Protein AF-0000000070555224 (afdb_homodimer)

Solvent-accessible surface area (backbone atoms only — not comparable to full-atom values): 18649 Å² total; per-residue (Å²): 136,84,77,75,75,76,74,76,74,75,75,76,73,74,76,73,74,67,68,45,38,51,85,59,91,63,48,54,80,54,78,46,32,34,50,56,41,48,84,52,26,20,46,31,40,36,38,44,36,36,52,20,85,79,66,46,68,68,53,77,78,52,64,59,54,49,52,51,49,48,52,48,42,42,75,66,36,28,49,71,44,80,48,63,45,40,35,53,70,55,46,48,50,51,53,49,55,58,23,30,51,87,66,31,65,76,33,47,38,38,38,41,36,41,33,26,36,25,57,87,59,33,36,45,23,21,73,57,40,70,42,40,45,63,78,60,47,50,51,42,54,27,60,85,51,10,54,57,47,55,89,25,50,32,41,32,37,56,30,38,43,59,70,60,78,65,63,64,78,75,103,134,84,78,74,75,75,74,76,72,74,76,76,75,74,76,72,76,66,66,43,42,54,87,60,90,65,48,52,77,55,77,45,32,36,50,56,40,50,86,51,25,19,47,31,40,38,40,43,34,35,52,18,86,80,66,46,66,68,55,77,77,51,66,60,55,48,53,50,48,49,53,48,40,41,74,66,35,29,50,71,44,80,48,63,46,41,36,52,69,57,46,47,49,50,53,49,56,56,24,30,51,88,66,32,65,75,34,46,36,40,39,38,36,43,35,27,38,24,57,88,59,33,36,45,23,22,71,58,41,69,43,42,45,62,79,59,48,52,50,42,55,28,61,85,51,12,55,57,47,55,89,26,51,32,42,34,39,53,29,36,42,59,72,61,78,65,62,66,78,74,102

Radius of gyration: 22.74 Å; Cα contacts (8 Å, |Δi|>4): 689; chains: 2; bounding box: 60×61×70 Å

Nearest PDB structures (foldseek):
  3r5j-assembly1_A  TM=9.497E-01  e=5.211E-12  Homo sapiens
  3r7b-assembly1_A  TM=9.520E-01  e=1.490E-11  Homo sapiens
  3r6g-assembly2_C  TM=9.400E-01  e=1.490E-11  Homo sapiens
  3r6g-assembly3_A  TM=9.505E-01  e=2.296E-11  Homo sapiens
  3r6l-assembly3_A  TM=9.514E-01  e=3.538E-11  Homo sapiens

InterPro domains:
  IPR001309 Peptidase C14, p20 domain [PS50208] (40-165)
  IPR002398 Peptidase C14 family [PTHR47901] (29-164)
  IPR011600 Peptidase C14, caspase domain [PF00656] (41-163)
  IPR015917 Peptidase C14A, caspase catalytic domain [PR00376] (40-53)
  IPR015917 Peptidase C14A, caspase catalytic domain [PR00376] (59-77)
  IPR015917 Peptidase C14A, caspase catalytic domain [PR00376] (77-95)
  IPR015917 Peptidase C14A, caspase catalytic domain [PR00376] (110-118)
  IPR015917 Peptidase C14A, caspase catalytic domain [PR00376] (146-164)
  IPR015917 Peptidase C14A, caspase catalytic domain [SM00115] (33-171)
  IPR029030 Caspase-like domain superfamily [SSF52129] (27-166)
  IPR033139 Peptidase family C14A, cysteine active site [PS01122] (152-163)

pLDDT: mean 80.82, std 25.58, range [21.53, 98.81]

Structure (mmCIF, N/CA/C/O backbone):
data_AF-0000000070555224-model_v1
#
loop_
_entity.id
_entity.type
_entity.pdbx_description
1 polymer 'Caspase family p20 domain-containing protein'
#
loop_
_atom_site.group_PDB
_atom_site.id
_atom_site.type_symbol
_atom_site.label_atom_id
_atom_site.label_alt_id
_atom_site.label_comp_id
_atom_site.label_asym_id
_atom_site.label_entity_id
_atom_site.label_seq_id
_atom_site.pdbx_PDB_ins_code
_atom_site.Cartn_x
_atom_site.Cartn_y
_atom_site.Cartn_z
_atom_site.occupancy
_atom_site.B_iso_or_equiv
_atom_site.auth_seq_id
_atom_site.auth_comp_id
_atom_site.auth_asym_id
_atom_site.auth_atom_id
_atom_site.pdbx_PDB_model_num
ATOM 1 N N . MET A 1 1 ? -35.5 13.016 -46.531 1 24.47 1 MET A N 1
ATOM 2 C CA . MET A 1 1 ? -35.719 12.508 -45.188 1 24.47 1 MET A CA 1
ATOM 3 C C . MET A 1 1 ? -34.594 11.539 -44.781 1 24.47 1 MET A C 1
ATOM 5 O O . MET A 1 1 ? -34.781 10.32 -44.875 1 24.47 1 MET A O 1
ATOM 9 N N . CYS A 1 2 ? -33.312 11.906 -45.031 1 26.58 2 CYS A N 1
ATOM 10 C CA . CYS A 1 2 ? -32.062 11.133 -44.875 1 26.58 2 CYS A CA 1
ATOM 11 C C . CYS A 1 2 ? -31.859 10.75 -43.406 1 26.58 2 CYS A C 1
ATOM 13 O O . CYS A 1 2 ? -31.797 11.617 -42.531 1 26.58 2 CYS A O 1
ATOM 15 N N . SER A 1 3 ? -32.469 9.586 -43 1 23.47 3 SER A N 1
ATOM 16 C CA . SER A 1 3 ? -32.438 9.023 -41.656 1 23.47 3 SER A CA 1
ATOM 17 C C . SER A 1 3 ? -31.016 8.75 -41.188 1 23.47 3 SER A C 1
ATOM 19 O O . SER A 1 3 ? -30.344 7.871 -41.719 1 23.47 3 SER A O 1
ATOM 21 N N . ALA A 1 4 ? -30.234 9.797 -40.875 1 26.42 4 ALA A N 1
ATOM 22 C CA . ALA A 1 4 ? -28.891 9.68 -40.312 1 26.42 4 ALA A CA 1
ATOM 23 C C . ALA A 1 4 ? -28.891 8.797 -39.062 1 26.42 4 ALA A C 1
ATOM 25 O O . ALA A 1 4 ? -29.516 9.141 -38.062 1 26.42 4 ALA A O 1
ATOM 26 N N . SER A 1 5 ? -28.891 7.453 -39.312 1 22.41 5 SER A N 1
ATOM 27 C CA . SER A 1 5 ? -28.844 6.504 -38.188 1 22.41 5 SER A CA 1
ATOM 28 C C . SER A 1 5 ? -27.625 6.742 -37.312 1 22.41 5 SER A C 1
ATOM 30 O O . SER A 1 5 ? -26.484 6.703 -37.781 1 22.41 5 SER A O 1
ATOM 32 N N . ALA A 1 6 ? -27.766 7.703 -36.375 1 26.06 6 ALA A N 1
ATOM 33 C CA . ALA A 1 6 ? -26.781 7.953 -35.312 1 26.06 6 ALA A CA 1
ATOM 34 C C . ALA A 1 6 ? -26.359 6.652 -34.625 1 26.06 6 ALA A C 1
ATOM 36 O O . ALA A 1 6 ? -27.188 5.977 -34.031 1 26.06 6 ALA A O 1
ATOM 37 N N . GLY A 1 7 ? -25.469 5.898 -35.344 1 21.72 7 GLY A N 1
ATOM 38 C CA . GLY A 1 7 ? -24.922 4.691 -34.75 1 21.72 7 GLY A CA 1
ATOM 39 C C . GLY A 1 7 ? -24.375 4.91 -33.344 1 21.72 7 GLY A C 1
ATOM 40 O O . GLY A 1 7 ? -23.484 5.734 -33.156 1 21.72 7 GLY A O 1
ATOM 41 N N . HIS A 1 8 ? -25.266 4.859 -32.312 1 26.06 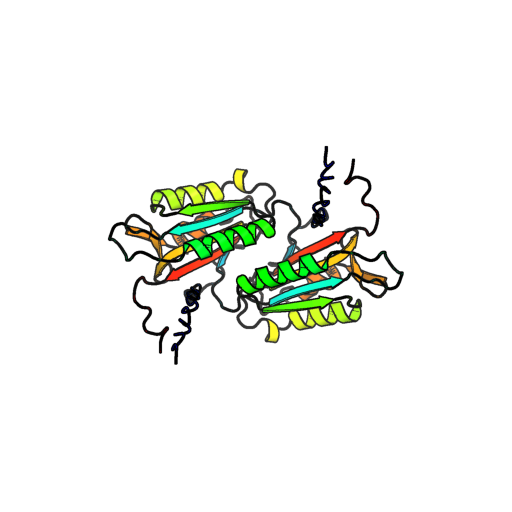8 HIS A N 1
ATOM 42 C CA . HIS A 1 8 ? -24.922 4.844 -30.906 1 26.06 8 HIS A CA 1
ATOM 43 C C . HIS A 1 8 ? -23.797 3.844 -30.625 1 26.06 8 HIS A C 1
ATOM 45 O O . HIS A 1 8 ? -23.984 2.639 -30.797 1 26.06 8 HIS A O 1
ATOM 51 N N . GLY A 1 9 ? -22.594 4.215 -31.031 1 23.06 9 GLY A N 1
ATOM 52 C CA . GLY A 1 9 ? -21.453 3.389 -30.656 1 23.06 9 GLY A CA 1
ATOM 53 C C . GLY A 1 9 ? -21.484 2.961 -29.203 1 23.06 9 GLY A C 1
ATOM 54 O O . GLY A 1 9 ? -21.766 3.768 -28.312 1 23.06 9 GLY A O 1
ATOM 55 N N . THR A 1 10 ? -21.828 1.693 -28.906 1 23.92 10 THR A N 1
ATOM 56 C CA . THR A 1 10 ? -21.844 1.002 -27.625 1 23.92 10 THR A CA 1
ATOM 57 C C . THR A 1 10 ? -20.547 1.24 -26.859 1 23.92 10 THR A C 1
ATOM 59 O O . THR A 1 10 ? -19.453 0.989 -27.391 1 23.92 10 THR A O 1
ATOM 62 N N . VAL A 1 11 ? -20.531 2.291 -26.062 1 26.8 11 VAL A N 1
ATOM 63 C CA . VAL A 1 11 ? -19.469 2.459 -25.078 1 26.8 11 VAL A CA 1
ATOM 64 C C . VAL A 1 11 ? -19.141 1.115 -24.422 1 26.8 11 VAL A C 1
ATOM 66 O O . VAL A 1 11 ? -20.031 0.449 -23.891 1 26.8 11 VAL A O 1
ATOM 69 N N . GLY A 1 12 ? -18.219 0.355 -24.984 1 24.31 12 GLY A N 1
ATOM 70 C CA . GLY A 1 12 ? -17.719 -0.875 -24.391 1 24.31 12 GLY A CA 1
ATOM 71 C C . GLY A 1 12 ? -17.562 -0.798 -22.891 1 24.31 12 GLY A C 1
ATOM 72 O O . GLY A 1 12 ? -16.984 0.163 -22.359 1 24.31 12 GLY A O 1
ATOM 73 N N . GLU A 1 13 ? -18.484 -1.34 -22.125 1 25.39 13 GLU A N 1
ATOM 74 C CA . GLU A 1 13 ? -18.5 -1.585 -20.688 1 25.39 13 GLU A CA 1
ATOM 75 C C . GLU A 1 13 ? -17.141 -2.102 -20.219 1 25.39 13 GLU A C 1
ATOM 77 O O . GLU A 1 13 ? -16.656 -3.119 -20.703 1 25.39 13 GLU A O 1
ATOM 82 N N . ALA A 1 14 ? -16.203 -1.226 -19.828 1 30.25 14 ALA A N 1
ATOM 83 C CA . ALA A 1 14 ? -15.016 -1.621 -19.094 1 30.25 14 ALA A CA 1
ATOM 84 C C . ALA A 1 14 ? -15.352 -2.686 -18.047 1 30.25 14 ALA A C 1
ATOM 86 O O . ALA A 1 14 ? -16.25 -2.488 -17.219 1 30.25 14 ALA A O 1
ATOM 87 N N . SER A 1 15 ? -15.328 -3.924 -18.453 1 29.27 15 SER A N 1
ATOM 88 C CA . SER A 1 15 ? -15.484 -5.004 -17.484 1 29.27 15 SER A CA 1
ATOM 89 C C . SER A 1 15 ? -14.82 -4.656 -16.156 1 29.27 15 SER A C 1
ATOM 91 O O . SER A 1 15 ? -13.633 -4.328 -16.109 1 29.27 15 SER A O 1
ATOM 93 N N . ASP A 1 16 ? -15.562 -4.07 -15.281 1 31.41 16 ASP A N 1
ATOM 94 C CA . ASP A 1 16 ? -15.273 -3.854 -13.867 1 31.41 16 ASP A CA 1
ATOM 95 C C . ASP A 1 16 ? -14.617 -5.082 -13.242 1 31.41 16 ASP A C 1
ATOM 97 O O . ASP A 1 16 ? -15.297 -6.055 -12.906 1 31.41 16 ASP A O 1
ATOM 101 N N . ALA A 1 17 ? -13.688 -5.59 -13.812 1 34.06 17 ALA A N 1
ATOM 102 C CA . ALA A 1 17 ? -13.039 -6.723 -13.156 1 34.06 17 ALA A CA 1
ATOM 103 C C . ALA A 1 17 ? -12.891 -6.473 -11.656 1 34.06 17 ALA A C 1
ATOM 105 O O . ALA A 1 17 ? -12.117 -5.609 -11.234 1 34.06 17 ALA A O 1
ATOM 106 N N . GLU A 1 18 ? -14.047 -6.688 -10.969 1 33.56 18 GLU A N 1
ATOM 107 C CA . GLU A 1 18 ? -14.031 -6.688 -9.508 1 33.56 18 GLU A CA 1
ATOM 108 C C . GLU A 1 18 ? -12.93 -7.598 -8.969 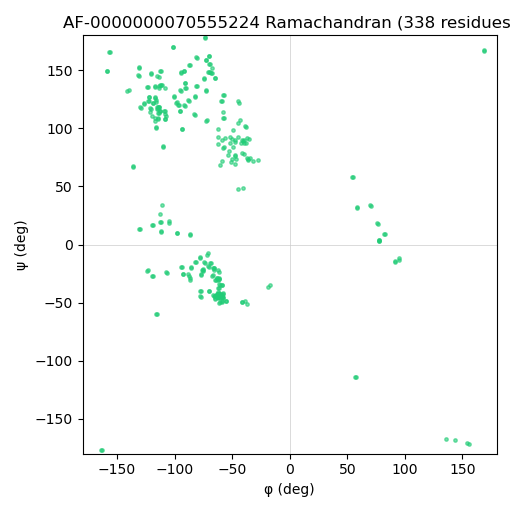1 33.56 18 GLU A C 1
ATOM 110 O O . GLU A 1 18 ? -12.789 -8.742 -9.414 1 33.56 18 GLU A O 1
ATOM 115 N N . LEU A 1 19 ? -11.797 -7.207 -8.719 1 40.34 19 LEU A N 1
ATOM 116 C CA . LEU A 1 19 ? -10.883 -7.973 -7.883 1 40.34 19 LEU A CA 1
ATOM 117 C C . LEU A 1 19 ? -11.641 -8.836 -6.883 1 40.34 19 LEU A C 1
ATOM 119 O O . LEU A 1 19 ? -12.359 -8.312 -6.031 1 40.34 19 LEU A O 1
ATOM 123 N N . ARG A 1 20 ? -12.312 -9.93 -7.281 1 35.62 20 ARG A N 1
ATOM 124 C CA . ARG A 1 20 ? -13 -10.789 -6.324 1 35.62 20 ARG A CA 1
ATOM 125 C C . ARG A 1 20 ? -12.07 -11.195 -5.184 1 35.62 20 ARG A C 1
ATOM 127 O O . ARG A 1 20 ? -11.016 -11.797 -5.418 1 35.62 20 ARG A O 1
ATOM 134 N N . VAL A 1 21 ? -12.078 -10.414 -4.074 1 36.16 21 VAL A N 1
ATOM 135 C CA . VAL A 1 21 ? -11.469 -10.703 -2.783 1 36.16 21 VAL A CA 1
ATOM 136 C C . VAL A 1 21 ? -12 -12.031 -2.246 1 36.16 21 VAL A C 1
ATOM 138 O O . VAL A 1 21 ? -13.211 -12.203 -2.084 1 36.16 21 VAL A O 1
ATOM 141 N N . ILE A 1 22 ? -11.438 -13.164 -2.463 1 36.62 22 ILE A N 1
ATOM 142 C CA . ILE A 1 22 ? -11.773 -14.344 -1.673 1 36.62 22 ILE A CA 1
ATOM 143 C C . ILE A 1 22 ? -11.844 -13.977 -0.194 1 36.62 22 ILE A C 1
ATOM 145 O O . ILE A 1 22 ? -11 -13.227 0.306 1 36.62 22 ILE A O 1
ATOM 149 N N . PRO A 1 23 ? -13 -14.219 0.385 1 33.88 23 PRO A N 1
ATOM 150 C CA . PRO A 1 23 ? -13.039 -13.961 1.827 1 33.88 23 PRO A CA 1
ATOM 151 C C . PRO A 1 23 ? -11.898 -14.633 2.578 1 33.88 23 PRO A C 1
ATOM 153 O O . PRO A 1 23 ? -11.766 -15.859 2.545 1 33.88 23 PRO A O 1
ATOM 156 N N . ALA A 1 24 ? -10.734 -14.148 2.406 1 39.41 24 ALA A N 1
ATOM 157 C CA . ALA A 1 24 ? -9.703 -14.781 3.227 1 39.41 24 ALA A CA 1
ATOM 158 C C . ALA A 1 24 ? -10.039 -14.664 4.711 1 39.41 24 ALA A C 1
ATOM 160 O O . ALA A 1 24 ? -10.281 -13.562 5.215 1 39.41 24 ALA A O 1
ATOM 161 N N . LYS A 1 25 ? -10.414 -15.727 5.371 1 45.72 25 LYS A N 1
ATOM 162 C CA . LYS A 1 25 ? -10.625 -15.773 6.816 1 45.72 25 LYS A CA 1
ATOM 163 C C . LYS A 1 25 ? -9.578 -14.945 7.551 1 45.72 25 LYS A C 1
ATOM 165 O O . LYS A 1 25 ? -9.891 -14.273 8.531 1 45.72 25 LYS A O 1
ATOM 170 N N . ASP A 1 26 ? -8.188 -15.188 7.16 1 58.72 26 ASP A N 1
ATOM 171 C CA . ASP A 1 26 ? -7.156 -14.539 7.965 1 58.72 26 ASP A CA 1
ATOM 172 C C . ASP A 1 26 ? -6.344 -13.555 7.125 1 58.72 26 ASP A C 1
ATOM 174 O O . ASP A 1 26 ? -5.738 -13.938 6.125 1 58.72 26 ASP A O 1
ATOM 178 N N . TRP A 1 27 ? -6.527 -12.203 7.363 1 67.69 27 TRP A N 1
ATOM 179 C CA . TRP A 1 27 ? -5.855 -11.102 6.688 1 67.69 27 TRP A CA 1
ATOM 180 C C . TRP A 1 27 ? -4.375 -11.062 7.047 1 67.69 27 TRP A C 1
ATOM 182 O O . TRP A 1 27 ? -3.562 -10.516 6.297 1 67.69 27 TRP A O 1
ATOM 192 N N . LYS A 1 28 ? -3.992 -11.75 8.094 1 71.62 28 LYS A N 1
ATOM 193 C CA . LYS A 1 28 ? -2.596 -11.789 8.516 1 71.62 28 LYS A CA 1
ATOM 194 C C . LYS A 1 28 ? -2.07 -13.227 8.539 1 71.62 28 LYS A C 1
ATOM 196 O O . LYS A 1 28 ? -2.701 -14.109 9.117 1 71.62 28 LYS A O 1
ATOM 201 N N . HIS A 1 29 ? -1.039 -13.609 7.727 1 76 29 HIS A N 1
ATOM 202 C CA . HIS A 1 29 ? -0.521 -14.969 7.59 1 76 29 HIS A CA 1
ATOM 203 C C . HIS A 1 29 ? 0.895 -15.078 8.148 1 76 29 HIS A C 1
ATOM 205 O O . HIS A 1 29 ? 1.645 -15.977 7.773 1 76 29 HIS A O 1
ATOM 211 N N . GLY A 1 30 ? 1.187 -14.25 9.047 1 74.81 30 GLY A N 1
ATOM 212 C CA . GLY A 1 30 ? 2.514 -14.172 9.641 1 74.81 30 GLY A CA 1
ATOM 213 C C . GLY A 1 30 ? 2.939 -12.758 9.961 1 74.81 30 GLY A C 1
ATOM 214 O O . GLY A 1 30 ? 2.115 -11.836 9.961 1 74.81 30 GLY A O 1
ATOM 215 N N . ASP A 1 31 ? 4.191 -12.719 10.25 1 80 31 ASP A N 1
ATOM 216 C CA . ASP A 1 31 ? 4.664 -11.398 10.656 1 80 31 ASP A CA 1
ATOM 217 C C . ASP A 1 31 ? 4.715 -10.445 9.469 1 80 31 ASP A C 1
ATOM 219 O O . ASP A 1 31 ? 5.547 -10.609 8.57 1 80 31 ASP A O 1
ATOM 223 N N . ASP A 1 32 ? 3.846 -9.555 9.422 1 87.25 32 ASP A N 1
ATOM 224 C CA . ASP A 1 32 ? 3.842 -8.406 8.523 1 87.25 32 ASP A CA 1
ATOM 225 C C . ASP A 1 32 ? 3.432 -8.812 7.109 1 87.25 32 ASP A C 1
ATOM 227 O O . ASP A 1 32 ? 3.885 -8.219 6.129 1 87.25 32 ASP A O 1
ATOM 231 N N . ILE A 1 33 ? 2.766 -10.039 6.965 1 90.75 33 ILE A N 1
ATOM 232 C CA . ILE A 1 33 ? 2.191 -10.469 5.695 1 90.75 33 ILE A CA 1
ATOM 233 C C . ILE A 1 33 ? 0.69 -10.188 5.688 1 90.75 33 ILE A C 1
ATOM 235 O O . ILE A 1 33 ? -0.053 -10.727 6.512 1 90.75 33 ILE A O 1
ATOM 239 N N . TYR A 1 34 ? 0.254 -9.391 4.688 1 91.75 34 TYR A N 1
ATOM 240 C CA . TYR A 1 34 ? -1.122 -8.906 4.676 1 91.75 34 TYR A CA 1
ATOM 241 C C . TYR A 1 34 ? -1.804 -9.234 3.352 1 91.75 34 TYR A C 1
ATOM 243 O O . TYR A 1 34 ? -1.336 -8.812 2.289 1 91.75 34 TYR A O 1
ATOM 251 N N . SER A 1 35 ? -2.873 -9.953 3.5 1 88.44 35 SER A N 1
ATOM 252 C CA . SER A 1 35 ? -3.717 -10.156 2.326 1 88.44 35 SER A CA 1
ATOM 253 C C . SER A 1 35 ? -4.758 -9.047 2.195 1 88.44 35 SER A C 1
ATOM 255 O O . SER A 1 35 ? -5.516 -8.789 3.131 1 88.44 35 SER A O 1
ATOM 257 N N . MET A 1 36 ? -4.82 -8.359 1.103 1 88.94 36 MET A N 1
ATOM 258 C CA . MET A 1 36 ? -5.77 -7.281 0.856 1 88.94 36 MET A CA 1
ATOM 259 C C . MET A 1 36 ? -7.016 -7.805 0.148 1 88.94 36 MET A C 1
ATOM 261 O O . MET A 1 36 ? -7.023 -7.949 -1.076 1 88.94 36 MET A O 1
ATOM 265 N N . VAL A 1 37 ? -8.062 -8.031 0.927 1 80.19 37 VAL A N 1
ATOM 266 C CA . VAL A 1 37 ? -9.156 -8.82 0.36 1 80.19 37 VAL A CA 1
ATOM 267 C C . VAL A 1 37 ? -10.438 -7.988 0.342 1 80.19 37 VAL A C 1
ATOM 269 O O . VAL A 1 37 ? -11.312 -8.203 -0.5 1 80.19 37 VAL A O 1
ATOM 272 N N . HIS A 1 38 ? -10.578 -7.027 1.236 1 83.75 38 HIS A N 1
ATOM 273 C CA . HIS A 1 38 ? -11.852 -6.332 1.388 1 83.75 38 HIS A CA 1
ATOM 274 C C . HIS A 1 38 ? -11.953 -5.148 0.431 1 83.75 38 HIS A C 1
ATOM 276 O O . HIS A 1 38 ? -10.938 -4.688 -0.099 1 83.75 38 HIS A O 1
ATOM 282 N N . SER A 1 39 ? -13.242 -4.777 0.079 1 84.75 39 SER A N 1
ATOM 283 C CA . SER A 1 39 ? -13.57 -3.57 -0.672 1 84.75 39 SER A CA 1
ATOM 284 C C . SER A 1 39 ? -14.664 -2.77 0.02 1 84.75 39 SER A C 1
ATOM 286 O O . SER A 1 39 ? -15.758 -3.285 0.26 1 84.75 39 SER A O 1
ATOM 288 N N . PRO A 1 40 ? -14.367 -1.476 0.46 1 92.19 40 PRO A N 1
ATOM 289 C CA . PRO A 1 40 ? -13.07 -0.814 0.298 1 92.19 40 PRO A CA 1
ATOM 290 C C . PRO A 1 40 ? -11.984 -1.423 1.179 1 92.19 40 PRO A C 1
ATOM 292 O O . PRO A 1 40 ? -12.289 -2.018 2.217 1 92.19 40 PRO A O 1
ATOM 295 N N . ARG A 1 41 ? -10.734 -1.226 0.707 1 94 41 ARG A N 1
ATOM 296 C CA . ARG A 1 41 ? -9.594 -1.769 1.429 1 94 41 ARG A CA 1
ATOM 297 C C . ARG A 1 41 ? -9.289 -0.948 2.68 1 94 41 ARG A C 1
ATOM 299 O O . ARG A 1 41 ? -8.633 -1.429 3.6 1 94 41 ARG A O 1
ATOM 306 N N . GLY A 1 42 ? -9.727 0.248 2.705 1 96.88 42 GLY A N 1
ATOM 307 C CA . GLY A 1 42 ? -9.523 1.171 3.811 1 96.88 42 GLY A CA 1
ATOM 308 C C . GLY A 1 42 ? -9.57 2.627 3.387 1 96.88 42 GLY A C 1
ATOM 309 O O . GLY A 1 42 ? -10.031 2.945 2.289 1 96.88 42 GLY A O 1
ATOM 310 N N . ILE A 1 43 ? -9.195 3.441 4.324 1 98.31 43 ILE A N 1
ATOM 311 C CA . ILE A 1 43 ? -9.156 4.879 4.07 1 98.31 43 ILE A CA 1
ATOM 312 C C . ILE A 1 43 ? -7.777 5.277 3.559 1 98.31 43 ILE A C 1
ATOM 314 O O . ILE A 1 43 ? -6.758 4.793 4.062 1 98.31 43 ILE A O 1
ATOM 318 N N . CYS A 1 44 ? -7.781 6.082 2.537 1 98.31 44 CYS A N 1
ATOM 319 C CA . CYS A 1 44 ? -6.605 6.855 2.158 1 98.31 44 CYS A CA 1
ATOM 320 C C . CYS A 1 44 ? -6.805 8.336 2.477 1 98.31 44 CYS A C 1
ATOM 322 O O . CYS A 1 44 ? -7.57 9.023 1.8 1 98.31 44 CYS A O 1
ATOM 324 N N . LEU A 1 45 ? -6.105 8.828 3.51 1 98.81 45 LEU A N 1
ATOM 325 C CA . LEU A 1 45 ? -6.176 10.227 3.898 1 98.81 45 LEU A CA 1
ATOM 326 C C . LEU A 1 45 ? -5.016 11.016 3.295 1 98.81 45 LEU A C 1
ATOM 328 O O . LEU A 1 45 ? -3.85 10.711 3.547 1 98.81 45 LEU A O 1
ATOM 332 N N . ILE A 1 46 ? -5.363 12.016 2.486 1 98.44 46 ILE A N 1
ATOM 333 C CA . ILE A 1 46 ? -4.371 12.883 1.871 1 98.44 46 ILE A CA 1
ATOM 334 C C . ILE A 1 46 ? -4.508 14.297 2.428 1 98.44 46 ILE A C 1
ATOM 336 O O . ILE A 1 46 ? -5.562 14.93 2.297 1 98.44 46 ILE A O 1
ATOM 340 N N . ILE A 1 47 ? -3.498 14.781 3.053 1 98.44 47 ILE A N 1
ATOM 341 C CA . ILE A 1 47 ? -3.449 16.156 3.529 1 98.44 47 ILE A CA 1
ATOM 342 C C . ILE A 1 47 ? -2.352 16.922 2.789 1 98.44 47 ILE A C 1
ATOM 344 O O . ILE A 1 47 ? -1.176 16.562 2.865 1 98.44 47 ILE A O 1
ATOM 348 N N . ASN A 1 48 ? -2.736 17.938 2.07 1 97.81 48 ASN A N 1
ATOM 349 C CA . ASN A 1 48 ? -1.818 18.766 1.29 1 97.81 48 ASN A CA 1
ATOM 350 C C . ASN A 1 48 ? -1.78 20.203 1.802 1 97.81 48 ASN A C 1
ATOM 352 O O . ASN A 1 48 ? -2.668 21 1.492 1 97.81 48 ASN A O 1
ATOM 356 N N . ASN A 1 49 ? -0.775 20.484 2.553 1 97.31 49 ASN A N 1
ATOM 357 C CA . ASN A 1 49 ? -0.572 21.875 2.951 1 97.31 49 ASN A CA 1
ATOM 358 C C . ASN A 1 49 ? 0.325 22.609 1.966 1 97.31 49 ASN A C 1
ATOM 360 O O . ASN A 1 49 ? 1.501 22.281 1.815 1 97.31 49 ASN A O 1
ATOM 364 N N . CYS A 1 50 ? -0.225 23.641 1.362 1 96.25 50 CYS A N 1
ATOM 365 C CA . CYS A 1 50 ? 0.539 24.375 0.358 1 96.25 50 CYS A CA 1
ATOM 366 C C . CYS A 1 50 ? 0.636 25.844 0.719 1 96.25 50 CYS A C 1
ATOM 368 O O . CYS A 1 50 ? 1.489 26.562 0.193 1 96.25 50 CYS A O 1
ATOM 370 N N . GLU A 1 51 ? -0.268 26.328 1.541 1 96.44 51 GLU A N 1
ATOM 371 C CA . GLU A 1 51 ? -0.267 27.719 2.016 1 96.44 51 GLU A CA 1
ATOM 372 C C . GLU A 1 51 ? 0.039 27.781 3.51 1 96.44 51 GLU A C 1
ATOM 374 O O . GLU A 1 51 ? -0.527 27.031 4.301 1 96.44 51 GLU A O 1
ATOM 379 N N . PHE A 1 52 ? 0.913 28.781 3.896 1 95.81 52 PHE A N 1
ATOM 380 C CA . PHE A 1 52 ? 1.369 28.781 5.281 1 95.81 52 PHE A CA 1
ATOM 381 C C . PHE A 1 52 ? 1.203 30.172 5.895 1 95.81 52 PHE A C 1
ATOM 383 O O . PHE A 1 52 ? 1.792 30.469 6.938 1 95.81 52 PHE A O 1
ATOM 390 N N . GLY A 1 53 ? 0.47 31.047 5.246 1 92.12 53 GLY A N 1
ATOM 391 C CA . GLY A 1 53 ? 0.115 32.344 5.793 1 92.12 53 GLY A CA 1
ATOM 392 C C . GLY A 1 53 ? 1.322 33.188 6.148 1 92.12 53 GLY A C 1
ATOM 393 O O . GLY A 1 53 ? 1.312 33.906 7.152 1 92.12 53 GLY A O 1
ATOM 394 N N . GLY A 1 54 ? 2.418 33.031 5.398 1 92.38 54 GLY A N 1
ATOM 395 C CA . GLY A 1 54 ? 3.615 33.844 5.656 1 92.38 54 GLY A CA 1
ATOM 396 C C . GLY A 1 54 ? 4.609 33.125 6.555 1 92.38 54 GLY A C 1
ATOM 397 O O . GLY A 1 54 ? 5.746 33.562 6.711 1 92.38 54 GLY A O 1
ATOM 398 N N . PHE A 1 55 ? 4.23 32.062 7.191 1 93.31 55 PHE A N 1
ATOM 399 C CA . PHE A 1 55 ? 5.098 31.312 8.102 1 93.31 55 PHE A CA 1
ATOM 400 C C . PHE A 1 55 ? 6.109 30.484 7.32 1 93.31 55 PHE A C 1
ATOM 402 O O . PHE A 1 55 ? 7.141 30.078 7.859 1 93.31 55 PHE A O 1
ATOM 409 N N . ALA A 1 56 ? 5.836 30.188 6.109 1 91.5 56 ALA A N 1
ATOM 410 C CA . ALA A 1 56 ? 6.711 29.469 5.18 1 91.5 56 ALA A CA 1
ATOM 411 C C . ALA A 1 56 ? 6.332 29.781 3.732 1 91.5 56 ALA A C 1
ATOM 413 O O . ALA A 1 56 ? 5.27 30.344 3.469 1 91.5 56 ALA A O 1
ATOM 414 N N . GLU A 1 57 ? 7.258 29.422 2.832 1 92.31 57 GLU A N 1
ATOM 415 C CA . GLU A 1 57 ? 6.984 29.641 1.415 1 92.31 57 GLU A CA 1
ATOM 416 C C . GLU A 1 57 ? 5.859 28.719 0.929 1 92.31 57 GLU A C 1
ATOM 418 O O . GLU A 1 57 ? 5.715 27.594 1.407 1 92.31 57 GLU A O 1
ATOM 423 N N . ARG A 1 58 ? 5.176 29.281 0.021 1 93.75 58 ARG A N 1
ATOM 424 C CA . ARG A 1 58 ? 4.125 28.484 -0.606 1 93.75 58 ARG A CA 1
ATOM 425 C C . ARG A 1 58 ? 4.719 27.297 -1.377 1 93.75 58 ARG A C 1
ATOM 427 O O . ARG A 1 58 ? 5.75 27.438 -2.033 1 93.75 58 ARG A O 1
ATOM 434 N N . ARG A 1 59 ? 4.062 26.141 -1.365 1 91.94 59 ARG A N 1
ATOM 435 C CA . ARG A 1 59 ? 4.426 25 -2.193 1 91.94 59 ARG A CA 1
ATOM 436 C C . ARG A 1 59 ? 3.611 24.969 -3.482 1 91.94 59 ARG A C 1
ATOM 438 O O . ARG A 1 59 ? 2.393 24.797 -3.451 1 91.94 59 ARG A O 1
ATOM 445 N N . GLU A 1 60 ? 4.203 25.125 -4.543 1 89.06 60 GLU A N 1
ATOM 446 C CA . GLU A 1 60 ? 3.51 25.188 -5.828 1 89.06 60 GLU A CA 1
ATOM 447 C C . GLU A 1 60 ? 3.473 23.812 -6.496 1 89.06 60 GLU A C 1
ATOM 449 O O . GLU A 1 60 ? 4.383 23 -6.312 1 89.06 60 GLU A O 1
ATOM 454 N N . GLY A 1 61 ? 2.48 23.578 -7.191 1 87.75 61 GLY A N 1
ATOM 455 C CA . GLY A 1 61 ? 2.439 22.438 -8.102 1 87.75 61 GLY A CA 1
ATOM 456 C C . GLY A 1 61 ? 2.084 21.125 -7.422 1 87.75 61 GLY A C 1
ATOM 457 O O . GLY A 1 61 ? 2.145 20.062 -8.039 1 87.75 61 GLY A O 1
ATOM 458 N N . SER A 1 62 ? 1.677 21.203 -6.121 1 90.25 62 SER A N 1
ATOM 459 C CA . SER A 1 62 ? 1.417 19.953 -5.418 1 90.25 62 SER A CA 1
ATOM 460 C C . SER A 1 62 ? 0.032 19.406 -5.75 1 90.25 62 SER A C 1
ATOM 462 O O . SER A 1 62 ? -0.258 18.234 -5.492 1 90.25 62 SER A O 1
ATOM 464 N N . GLU A 1 63 ? -0.804 20.203 -6.32 1 91.56 63 GLU A N 1
ATOM 465 C CA . GLU A 1 63 ? -2.174 19.812 -6.637 1 91.56 63 GLU A CA 1
ATOM 466 C C . GLU A 1 63 ? -2.199 18.656 -7.637 1 91.56 63 GLU A C 1
ATOM 468 O O . GLU A 1 63 ? -3.072 17.797 -7.57 1 91.56 63 GLU A O 1
ATOM 473 N N . HIS A 1 64 ? -1.308 18.719 -8.508 1 91 64 HIS A N 1
ATOM 474 C CA . HIS A 1 64 ? -1.224 17.641 -9.469 1 91 64 HIS A CA 1
ATOM 475 C C . HIS A 1 64 ? -0.896 16.312 -8.789 1 91 64 HIS A C 1
ATOM 477 O O . HIS A 1 64 ? -1.51 15.289 -9.086 1 91 64 HIS A O 1
ATOM 483 N N . ASP A 1 65 ? 0.019 16.422 -7.883 1 90.75 65 ASP A N 1
ATOM 484 C CA . ASP A 1 65 ? 0.383 15.234 -7.125 1 90.75 65 ASP A CA 1
ATOM 485 C C . ASP A 1 65 ? -0.811 14.695 -6.34 1 90.75 65 ASP A C 1
ATOM 487 O O . ASP A 1 65 ? -1.043 13.484 -6.301 1 90.75 65 ASP A O 1
ATOM 491 N N . VAL A 1 66 ? -1.538 15.562 -5.773 1 95.25 66 VAL A N 1
ATOM 492 C CA . VAL A 1 66 ? -2.707 15.172 -4.992 1 95.25 66 VAL A CA 1
ATOM 493 C C . VAL A 1 66 ? -3.705 14.438 -5.879 1 95.25 66 VAL A C 1
ATOM 495 O O . VAL A 1 66 ? -4.18 13.352 -5.523 1 95.25 66 VAL A O 1
ATOM 498 N N . ARG A 1 67 ? -4.008 14.984 -6.969 1 94.81 67 ARG A N 1
ATOM 499 C CA . ARG A 1 67 ? -4.965 14.383 -7.891 1 94.81 67 ARG A CA 1
ATOM 500 C C . ARG A 1 67 ? -4.5 13 -8.336 1 94.81 67 ARG A C 1
ATOM 502 O O . ARG A 1 67 ? -5.301 12.062 -8.414 1 94.81 67 ARG A O 1
ATOM 509 N N . ARG A 1 68 ? -3.285 13.008 -8.594 1 90.56 68 ARG A N 1
ATOM 510 C CA . ARG A 1 68 ? -2.709 11.734 -9.023 1 90.56 68 ARG A CA 1
ATOM 511 C C . ARG A 1 68 ? -2.822 10.68 -7.93 1 90.56 68 ARG A C 1
ATOM 513 O O . ARG A 1 68 ? -3.23 9.547 -8.195 1 90.56 68 ARG A O 1
ATOM 520 N N . MET A 1 69 ? -2.506 11.047 -6.734 1 93 69 MET A N 1
ATOM 521 C CA . MET A 1 69 ? -2.572 10.109 -5.617 1 93 69 MET A CA 1
ATOM 522 C C . MET A 1 69 ? -4.016 9.695 -5.336 1 93 69 MET A C 1
ATOM 524 O O . MET A 1 69 ? -4.293 8.516 -5.105 1 93 69 MET A O 1
ATOM 528 N N . GLU A 1 70 ? -4.863 10.633 -5.355 1 96.31 70 GLU A N 1
ATOM 529 C CA . GLU A 1 70 ? -6.273 10.32 -5.137 1 96.31 70 GLU A CA 1
ATOM 530 C C . GLU A 1 70 ? -6.789 9.328 -6.176 1 96.31 70 GLU A C 1
ATOM 532 O O . GLU A 1 70 ? -7.453 8.352 -5.832 1 96.31 70 GLU A O 1
ATOM 537 N N . ALA A 1 71 ? -6.445 9.594 -7.367 1 92.75 71 ALA A N 1
ATOM 538 C CA . ALA A 1 71 ? -6.867 8.703 -8.445 1 92.75 71 ALA A CA 1
ATOM 539 C C . ALA A 1 71 ? -6.289 7.301 -8.25 1 92.75 71 ALA A C 1
ATOM 541 O O . ALA A 1 71 ? -7 6.305 -8.414 1 92.75 71 ALA A O 1
ATOM 542 N N . LEU A 1 72 ? -5.062 7.258 -7.941 1 89.88 72 LEU A N 1
ATOM 543 C CA . LEU A 1 72 ? -4.355 5.996 -7.746 1 89.88 72 LEU A CA 1
ATOM 544 C C . LEU A 1 72 ? -5.008 5.176 -6.637 1 89.88 72 LEU A C 1
ATOM 546 O O . LEU A 1 72 ? -5.359 4.012 -6.848 1 89.88 72 LEU A O 1
ATOM 550 N N . PHE A 1 73 ? -5.27 5.75 -5.488 1 94 73 PHE A N 1
ATOM 551 C CA . PHE A 1 73 ? -5.777 4.984 -4.352 1 94 73 PHE A CA 1
ATOM 552 C C . PHE A 1 73 ? -7.258 4.676 -4.527 1 94 73 PHE A C 1
ATOM 554 O O . PHE A 1 73 ? -7.75 3.668 -4.012 1 94 73 PHE A O 1
ATOM 561 N N . THR A 1 74 ? -7.902 5.477 -5.254 1 94.81 74 THR A N 1
ATOM 562 C CA . THR A 1 74 ? -9.273 5.133 -5.625 1 94.81 74 THR A CA 1
ATOM 563 C C . THR A 1 74 ? -9.297 3.881 -6.496 1 94.81 74 THR A C 1
ATOM 565 O O . THR A 1 74 ? -10.117 2.988 -6.285 1 94.81 74 THR A O 1
ATOM 568 N N . GLU A 1 75 ? -8.391 3.846 -7.438 1 87.75 75 GLU A N 1
ATOM 569 C CA . GLU A 1 75 ? -8.273 2.67 -8.297 1 87.75 75 GLU A CA 1
ATOM 570 C C . GLU A 1 75 ? -7.93 1.425 -7.48 1 87.75 75 GLU A C 1
ATOM 572 O O . GLU A 1 75 ? -8.352 0.318 -7.82 1 87.75 75 GLU A O 1
ATOM 577 N N . PHE A 1 76 ? -7.262 1.658 -6.43 1 88.44 76 PHE A N 1
ATOM 578 C CA . PHE A 1 76 ? -6.879 0.569 -5.539 1 88.44 76 PHE A CA 1
ATOM 579 C C . PHE A 1 76 ? -7.984 0.276 -4.535 1 88.44 76 PHE A C 1
ATOM 581 O O . PHE A 1 76 ? -7.77 -0.443 -3.557 1 88.44 76 PHE A O 1
ATOM 588 N N . HIS A 1 77 ? -9.188 0.864 -4.648 1 92 77 HIS A N 1
ATOM 589 C CA . HIS A 1 77 ? -10.398 0.616 -3.877 1 92 77 HIS A CA 1
ATOM 590 C C . HIS A 1 77 ? -10.25 1.118 -2.443 1 92 77 HIS A C 1
ATOM 592 O O . HIS A 1 77 ? -10.672 0.445 -1.499 1 92 77 HIS A O 1
ATOM 598 N N . PHE A 1 78 ? -9.539 2.166 -2.311 1 95.44 78 PHE A N 1
ATOM 599 C CA . PHE A 1 78 ? -9.562 2.9 -1.05 1 95.44 78 PHE A CA 1
ATOM 600 C C . PHE A 1 78 ? -10.617 3.998 -1.082 1 95.44 78 PHE A C 1
ATOM 602 O O . PHE A 1 78 ? -10.969 4.492 -2.154 1 95.44 78 PHE A O 1
ATOM 609 N N . HIS A 1 79 ? -11.148 4.273 0.067 1 97.75 79 HIS A N 1
ATOM 610 C CA . HIS A 1 79 ? -11.938 5.492 0.236 1 97.75 79 HIS A CA 1
ATOM 611 C C . HIS A 1 79 ? -11.039 6.695 0.506 1 97.75 79 HIS A C 1
ATOM 613 O O . HIS A 1 79 ? -10.469 6.82 1.594 1 97.75 79 HIS A O 1
ATOM 619 N N . CYS A 1 80 ? -10.969 7.641 -0.443 1 98.31 80 CYS A N 1
ATOM 620 C CA . CYS A 1 80 ? -10.016 8.734 -0.336 1 98.31 80 CYS A CA 1
ATOM 621 C C . CYS A 1 80 ? -10.664 9.961 0.295 1 98.31 80 CYS A C 1
ATOM 623 O O . CYS A 1 80 ? -11.773 10.336 -0.071 1 98.31 80 CYS A O 1
ATOM 625 N N . ILE A 1 81 ? -9.977 10.523 1.247 1 98.69 81 ILE A N 1
ATOM 626 C CA . ILE A 1 81 ? -10.312 11.805 1.855 1 98.69 81 ILE A CA 1
ATOM 627 C C . ILE A 1 81 ? -9.172 12.797 1.626 1 98.69 81 ILE A C 1
ATOM 629 O O . ILE A 1 81 ? -8.031 12.547 2.033 1 98.69 81 ILE A O 1
ATOM 633 N N . VAL A 1 82 ? -9.508 13.938 0.966 1 98.75 82 VAL A N 1
ATOM 634 C CA . VAL A 1 82 ? -8.484 14.938 0.648 1 98.75 82 VAL A CA 1
ATOM 635 C C . VAL A 1 82 ? -8.805 16.25 1.37 1 98.75 82 VAL A C 1
ATOM 637 O O . VAL A 1 82 ? -9.93 16.734 1.314 1 98.75 82 VAL A O 1
ATOM 640 N N . ARG A 1 83 ? -7.824 16.734 2.105 1 98.75 83 ARG A N 1
ATOM 641 C CA . ARG A 1 83 ? -7.926 18.031 2.756 1 98.75 83 ARG A CA 1
ATOM 642 C C . ARG A 1 83 ? -6.688 18.875 2.484 1 98.75 83 ARG A C 1
ATOM 644 O O . ARG A 1 83 ? -5.602 18.344 2.254 1 98.75 83 ARG A O 1
ATOM 651 N N . SER A 1 84 ? -6.863 20.234 2.498 1 98.25 84 SER A N 1
ATOM 652 C CA . SER A 1 84 ? -5.754 21.141 2.221 1 98.25 84 SER A CA 1
ATOM 653 C C . SER A 1 84 ? -5.652 22.234 3.277 1 98.25 84 SER A C 1
ATOM 655 O O . SER A 1 84 ? -6.672 22.703 3.791 1 98.25 84 SER A O 1
ATOM 657 N N . ASN A 1 85 ? -4.43 22.562 3.506 1 98.25 85 ASN A N 1
ATOM 658 C CA . ASN A 1 85 ? -4.109 23.75 4.305 1 98.25 85 ASN A CA 1
ATOM 659 C C . ASN A 1 85 ? -4.801 23.703 5.664 1 98.25 85 ASN A C 1
ATOM 661 O O . ASN A 1 85 ? -5.496 24.656 6.039 1 98.25 85 ASN A O 1
ATOM 665 N N . LEU A 1 86 ? -4.477 22.641 6.363 1 98.5 86 LEU A N 1
ATOM 666 C CA . LEU A 1 86 ? -5.062 22.469 7.688 1 98.5 86 LEU A CA 1
ATOM 667 C C . LEU A 1 86 ? -4.184 23.094 8.766 1 98.5 86 LEU A C 1
ATOM 669 O O . LEU A 1 86 ? -2.955 22.969 8.711 1 98.5 86 LEU A O 1
ATOM 673 N N . ARG A 1 87 ? -4.809 23.703 9.656 1 98.38 87 ARG A N 1
ATOM 674 C CA . ARG A 1 87 ? -4.133 24.109 10.883 1 98.38 87 ARG A CA 1
ATOM 675 C C . ARG A 1 87 ? -3.793 22.906 11.75 1 98.38 87 ARG A C 1
ATOM 677 O O . ARG A 1 87 ? -4.34 21.828 11.555 1 98.38 87 ARG A O 1
ATOM 684 N N . ALA A 1 88 ? -2.885 23.094 12.688 1 98.5 88 ALA A N 1
ATOM 685 C CA . ALA A 1 88 ? -2.424 22 13.531 1 98.5 88 ALA A CA 1
ATOM 686 C C . ALA A 1 88 ? -3.596 21.312 14.234 1 98.5 88 ALA A C 1
ATOM 688 O O . ALA A 1 88 ? -3.715 20.094 14.203 1 98.5 88 ALA A O 1
ATOM 689 N N . ARG A 1 89 ? -4.434 22.125 14.828 1 98.31 89 ARG A N 1
ATOM 690 C CA . ARG A 1 89 ? -5.57 21.594 15.57 1 98.31 89 ARG A CA 1
ATOM 691 C C . ARG A 1 89 ? -6.484 20.781 14.656 1 98.31 89 ARG A C 1
ATOM 693 O O . ARG A 1 89 ? -6.941 19.688 15.031 1 98.31 89 ARG A O 1
ATOM 700 N N . ASP A 1 90 ? -6.789 21.234 13.469 1 98.69 90 ASP A N 1
ATOM 701 C CA . ASP A 1 90 ? -7.684 20.562 12.523 1 98.69 90 ASP A CA 1
ATOM 702 C C . ASP A 1 90 ? -7.047 19.297 11.969 1 98.69 90 ASP A C 1
ATOM 704 O O . ASP A 1 90 ? -7.734 18.297 11.75 1 98.69 90 ASP A O 1
ATOM 708 N N . MET A 1 91 ? -5.758 19.328 11.672 1 98.62 91 MET A N 1
ATOM 709 C CA . MET A 1 91 ? -5.043 18.156 11.203 1 98.62 91 MET A CA 1
ATOM 710 C C . MET A 1 91 ? -5.09 17.031 12.25 1 98.62 91 MET A C 1
ATOM 712 O O . MET A 1 91 ? -5.406 15.891 11.922 1 98.62 91 MET A O 1
ATOM 716 N N . LYS A 1 92 ? -4.836 17.438 13.469 1 98.56 92 LYS A N 1
ATOM 717 C CA . LYS A 1 92 ? -4.895 16.453 14.547 1 98.56 92 LYS A CA 1
ATOM 718 C C . LYS A 1 92 ? -6.301 15.891 14.695 1 98.56 92 LYS A C 1
ATOM 720 O O . LYS A 1 92 ? -6.469 14.68 14.883 1 98.56 92 LYS A O 1
ATOM 725 N N . ALA A 1 93 ? -7.281 16.734 14.633 1 98.62 93 ALA A N 1
ATOM 726 C CA . ALA A 1 93 ? -8.672 16.297 14.766 1 98.62 93 ALA A CA 1
ATOM 727 C C . ALA A 1 93 ? -9.047 15.32 13.648 1 98.62 93 ALA A C 1
ATOM 729 O O . ALA A 1 93 ? -9.695 14.305 13.898 1 98.62 93 ALA A O 1
ATOM 730 N N . LEU A 1 94 ? -8.656 15.586 12.469 1 98.81 94 LEU A N 1
ATOM 731 C CA . LEU A 1 94 ? -8.953 14.734 11.32 1 98.81 94 LEU A CA 1
ATOM 732 C C . LEU A 1 94 ? -8.273 13.383 11.461 1 98.81 94 LEU A C 1
ATOM 734 O O . LEU A 1 94 ? -8.891 12.344 11.219 1 98.81 94 LEU A O 1
ATOM 738 N N . LEU A 1 95 ? -7.035 13.43 11.805 1 98.69 95 LEU A N 1
ATOM 739 C CA . LEU A 1 95 ? -6.285 12.195 12.008 1 98.69 95 LEU A CA 1
ATOM 740 C C . LEU A 1 95 ? -6.898 11.367 13.125 1 98.69 95 LEU A C 1
ATOM 742 O O . LEU A 1 95 ? -7.051 10.148 12.992 1 98.69 95 LEU A O 1
ATOM 746 N N . SER A 1 96 ? -7.273 12.047 14.188 1 98.38 96 SER A N 1
ATOM 747 C CA . SER A 1 96 ? -7.926 11.367 15.305 1 98.38 96 SER A CA 1
ATOM 748 C C . SER A 1 96 ? -9.258 10.75 14.883 1 98.38 96 SER A C 1
ATOM 750 O O . SER A 1 96 ? -9.57 9.617 15.25 1 98.38 96 SER A O 1
ATOM 752 N N . TRP A 1 97 ? -10.031 11.523 14.148 1 98.62 97 TRP A N 1
ATOM 753 C CA . TRP A 1 97 ? -11.289 11.023 13.609 1 98.62 97 TRP A CA 1
ATOM 754 C C . TRP A 1 97 ? -11.062 9.789 12.742 1 98.62 97 TRP A C 1
ATOM 756 O O . TRP A 1 97 ? -11.789 8.797 12.859 1 98.62 97 TRP A O 1
ATOM 766 N N . THR A 1 98 ? -10.031 9.797 11.922 1 98.44 98 THR A N 1
ATOM 767 C CA . THR A 1 98 ? -9.695 8.695 11.016 1 98.44 98 THR A CA 1
ATOM 768 C C . THR A 1 98 ? -9.312 7.449 11.805 1 98.44 98 THR A C 1
ATOM 770 O O . THR A 1 98 ? -9.531 6.324 11.344 1 98.44 98 THR A O 1
ATOM 773 N N . ALA A 1 99 ? -8.742 7.633 12.977 1 98 99 ALA A N 1
ATOM 774 C CA . ALA A 1 99 ? -8.25 6.531 13.805 1 98 99 ALA A CA 1
ATOM 775 C C . ALA A 1 99 ? -9.398 5.836 14.531 1 98 99 ALA A C 1
ATOM 777 O O . ALA A 1 99 ? -9.219 4.75 15.086 1 98 99 ALA A O 1
ATOM 778 N N . GLN A 1 100 ? -10.531 6.387 14.531 1 98 100 GLN A N 1
ATOM 779 C CA . GLN A 1 100 ? -11.648 5.848 15.297 1 98 100 GLN A CA 1
ATOM 780 C C . GLN A 1 100 ? -12.156 4.543 14.688 1 98 100 GLN A C 1
ATOM 782 O O . GLN A 1 100 ? -12.18 4.395 13.461 1 98 100 GLN A O 1
ATOM 787 N N . PRO A 1 101 ? -12.664 3.635 15.539 1 96.56 101 PRO A N 1
ATOM 788 C CA . PRO A 1 101 ? -13.141 2.334 15.062 1 96.56 101 PRO A CA 1
ATOM 789 C C . PRO A 1 101 ? -14.25 2.457 14.016 1 96.56 101 PRO A C 1
ATOM 791 O O . PRO A 1 101 ? -14.305 1.668 13.07 1 96.56 101 PRO A O 1
ATOM 794 N N . 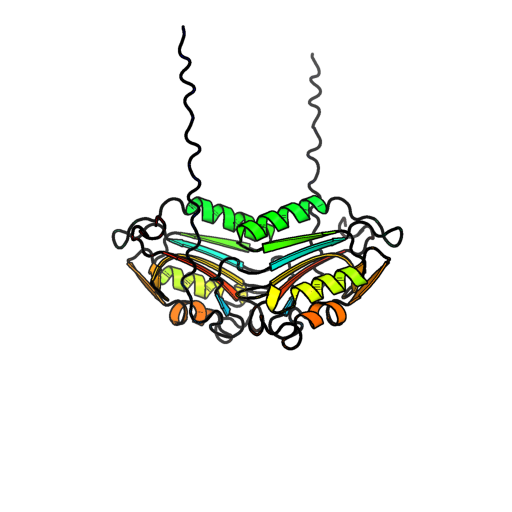GLU A 1 102 ? -15.094 3.42 14.133 1 96.94 102 GLU A N 1
ATOM 795 C CA . GLU A 1 102 ? -16.219 3.609 13.219 1 96.94 102 GLU A CA 1
ATOM 796 C C . GLU A 1 102 ? -15.727 3.875 11.797 1 96.94 102 GLU A C 1
ATOM 798 O O . GLU A 1 102 ? -16.391 3.51 10.828 1 96.94 102 GLU A O 1
ATOM 803 N N . GLN A 1 103 ? -14.578 4.48 11.695 1 97.25 103 GLN A N 1
ATOM 804 C CA . GLN A 1 103 ? -14.047 4.836 10.383 1 97.25 103 GLN A CA 1
ATOM 805 C C . GLN A 1 103 ? -13.273 3.67 9.773 1 97.25 103 GLN A C 1
ATOM 807 O O . GLN A 1 103 ? -13.07 3.627 8.555 1 97.25 103 GLN A O 1
ATOM 812 N N . GLN A 1 104 ? -12.852 2.721 10.602 1 96.62 104 GLN A N 1
ATOM 813 C CA . GLN A 1 104 ? -11.922 1.693 10.141 1 96.62 104 GLN A CA 1
ATOM 814 C C . GLN A 1 104 ? -12.594 0.324 10.094 1 96.62 104 GLN A C 1
ATOM 816 O O . GLN A 1 104 ? -11.914 -0.705 10.055 1 96.62 104 GLN A O 1
ATOM 821 N N . GLN A 1 105 ? -13.828 0.34 10.234 1 92.25 105 GLN A N 1
ATOM 822 C CA . GLN A 1 105 ? -14.547 -0.931 10.219 1 92.25 105 GLN A CA 1
ATOM 823 C C . GLN A 1 105 ? -14.328 -1.677 8.906 1 92.25 105 GLN A C 1
ATOM 825 O O . GLN A 1 105 ? -14.578 -1.133 7.832 1 92.25 105 GLN A O 1
ATOM 830 N N . GLY A 1 106 ? -13.828 -2.934 9.031 1 91.75 106 GLY A N 1
ATOM 831 C CA . GLY A 1 106 ? -13.672 -3.779 7.859 1 91.75 106 GLY A CA 1
ATOM 832 C C . GLY A 1 106 ? -12.461 -3.416 7.02 1 91.75 106 GLY A C 1
ATOM 833 O O . GLY A 1 106 ? -12.242 -3.996 5.953 1 91.75 106 GLY A O 1
ATOM 834 N N . ALA A 1 107 ? -11.711 -2.465 7.469 1 94.69 107 ALA A N 1
ATOM 835 C CA . ALA A 1 107 ? -10.555 -2.006 6.699 1 94.69 107 ALA A CA 1
ATOM 836 C C . ALA A 1 107 ? -9.414 -3.014 6.773 1 94.69 107 ALA A C 1
ATOM 838 O O . ALA A 1 107 ? -9.148 -3.588 7.832 1 94.69 107 ALA A O 1
ATOM 839 N N . ASP A 1 108 ? -8.719 -3.158 5.664 1 94.38 108 ASP A N 1
ATOM 840 C CA . ASP A 1 108 ? -7.527 -4.004 5.605 1 94.38 108 ASP A CA 1
ATOM 841 C C . ASP A 1 108 ? -6.262 -3.188 5.875 1 94.38 108 ASP A C 1
ATOM 843 O O . ASP A 1 108 ? -5.266 -3.721 6.367 1 94.38 108 ASP A O 1
ATOM 847 N N . CYS A 1 109 ? -6.379 -1.971 5.59 1 95.88 109 CYS A N 1
ATOM 848 C CA . CYS A 1 109 ? -5.191 -1.129 5.531 1 95.88 109 CYS A CA 1
ATOM 849 C C . CYS A 1 109 ? -5.555 0.342 5.699 1 95.88 109 CYS A C 1
ATOM 851 O O . CYS A 1 109 ? -6.664 0.753 5.359 1 95.88 109 CYS A O 1
ATOM 853 N N . LEU A 1 110 ? -4.684 1.067 6.254 1 97.56 110 LEU A N 1
ATOM 854 C CA . LEU A 1 110 ? -4.773 2.523 6.285 1 97.56 110 LEU A CA 1
ATOM 855 C C . LEU A 1 110 ? -3.611 3.156 5.527 1 97.56 110 LEU A C 1
ATOM 857 O O . LEU A 1 110 ? -2.467 2.719 5.664 1 97.56 110 LEU A O 1
ATOM 861 N N . VAL A 1 111 ? -3.924 4.145 4.738 1 97.5 111 VAL A N 1
ATOM 862 C CA . VAL A 1 111 ? -2.906 4.938 4.059 1 97.5 111 VAL A CA 1
ATOM 863 C C . VAL A 1 111 ? -3.061 6.41 4.434 1 97.5 111 VAL A C 1
ATOM 865 O O . VAL A 1 111 ? -4.156 6.965 4.348 1 97.5 111 VAL A O 1
ATOM 868 N N . VAL A 1 112 ? -2.014 7.055 4.906 1 98.06 112 VAL A N 1
ATOM 869 C CA . VAL A 1 112 ? -1.98 8.484 5.195 1 98.06 112 VAL A CA 1
ATOM 870 C C . VAL A 1 112 ? -0.86 9.148 4.398 1 98.06 112 VAL A C 1
ATOM 872 O O . VAL A 1 112 ? 0.301 8.742 4.488 1 98.06 112 VAL A O 1
ATOM 875 N N . ILE A 1 113 ? -1.207 10.117 3.623 1 96.56 113 ILE A N 1
ATOM 876 C CA . ILE A 1 113 ? -0.261 10.883 2.818 1 96.56 113 ILE A CA 1
ATOM 877 C C . ILE A 1 113 ? -0.225 12.336 3.303 1 96.56 113 ILE A C 1
ATOM 879 O O . ILE A 1 113 ? -1.236 13.039 3.252 1 96.56 113 ILE A O 1
ATOM 883 N N . LEU A 1 114 ? 0.916 12.766 3.787 1 96.69 114 LEU A N 1
ATOM 884 C CA . LEU A 1 114 ? 1.114 14.133 4.266 1 96.69 114 LEU A CA 1
ATOM 885 C C . LEU A 1 114 ? 2.086 14.891 3.367 1 96.69 114 LEU A C 1
ATOM 887 O O . LEU A 1 114 ? 3.25 14.5 3.242 1 96.69 114 LEU A O 1
ATOM 891 N N . MET A 1 115 ? 1.587 15.883 2.734 1 94.75 115 MET A N 1
ATOM 892 C CA . MET A 1 115 ? 2.385 16.75 1.87 1 94.75 115 MET A CA 1
ATOM 893 C C . MET A 1 115 ? 2.467 18.156 2.439 1 94.75 115 MET A C 1
ATOM 895 O O . MET A 1 115 ? 1.447 18.844 2.586 1 94.75 115 MET A O 1
ATOM 899 N N . SER A 1 116 ? 3.588 18.562 2.84 1 95.75 116 SER A N 1
ATOM 900 C CA . SER A 1 116 ? 3.787 19.859 3.488 1 95.75 116 SER A CA 1
ATOM 901 C C . SER A 1 116 ? 5.262 20.25 3.498 1 95.75 116 SER A C 1
ATOM 903 O O . SER A 1 116 ? 6.055 19.719 2.719 1 95.75 116 SER A O 1
ATOM 905 N N . HIS A 1 117 ? 5.535 21.359 4.109 1 94.12 117 HIS A N 1
ATOM 906 C CA . HIS A 1 117 ? 6.895 21.641 4.562 1 94.12 117 HIS A CA 1
ATOM 907 C C . HIS A 1 117 ? 7.188 20.938 5.887 1 94.12 117 HIS A C 1
ATOM 909 O O . HIS A 1 117 ? 6.266 20.484 6.566 1 94.12 117 HIS A O 1
ATOM 915 N N . GLY A 1 118 ? 8.461 20.828 6.121 1 92.06 118 GLY A N 1
ATOM 916 C CA . GLY A 1 118 ? 8.867 20.188 7.363 1 92.06 118 GLY A CA 1
ATOM 917 C C . GLY A 1 118 ? 10.352 19.875 7.406 1 92.06 118 GLY A C 1
ATOM 918 O O . GLY A 1 118 ? 11.062 20.078 6.422 1 92.06 118 GLY A O 1
ATOM 919 N N . LYS A 1 119 ? 10.805 19.562 8.594 1 85.5 119 LYS A N 1
ATOM 920 C CA . LYS A 1 119 ? 12.18 19.125 8.82 1 85.5 119 LYS A CA 1
ATOM 921 C C . LYS A 1 119 ? 12.242 17.984 9.828 1 85.5 119 LYS A C 1
ATOM 923 O O . LYS A 1 119 ? 11.57 18.016 10.859 1 85.5 119 LYS A O 1
ATOM 928 N N . ARG A 1 120 ? 13.031 16.969 9.398 1 82.56 120 ARG A N 1
ATOM 929 C CA . ARG A 1 120 ? 13.211 15.805 10.266 1 82.56 120 ARG A CA 1
ATOM 930 C C . ARG A 1 120 ? 11.867 15.164 10.609 1 82.56 120 ARG A C 1
ATOM 932 O O . ARG A 1 120 ? 11.156 14.688 9.727 1 82.56 120 ARG A O 1
ATOM 939 N N . ASP A 1 121 ? 11.445 15.188 11.859 1 89.94 121 ASP A N 1
ATOM 940 C CA . ASP A 1 121 ? 10.227 14.508 12.289 1 89.94 121 ASP A CA 1
ATOM 941 C C . ASP A 1 121 ? 9.094 15.5 12.523 1 89.94 121 ASP A C 1
ATOM 943 O O . ASP A 1 121 ? 8.109 15.18 13.195 1 89.94 121 ASP A O 1
ATOM 947 N N . LEU A 1 122 ? 9.328 16.703 11.906 1 95 122 LEU A N 1
ATOM 948 C CA . LEU A 1 122 ? 8.305 17.734 12.07 1 95 122 LEU A CA 1
ATOM 949 C C . LEU A 1 122 ? 7.633 18.047 10.734 1 95 122 LEU A C 1
ATOM 951 O O . LEU A 1 122 ? 8.297 18.094 9.695 1 95 122 LEU A O 1
ATOM 955 N N . ILE A 1 123 ? 6.352 18.312 10.82 1 96.31 123 ILE A N 1
ATOM 956 C CA . ILE A 1 123 ? 5.59 18.734 9.648 1 96.31 123 ILE A CA 1
ATOM 957 C C . ILE A 1 123 ? 4.926 20.094 9.922 1 96.31 123 ILE A C 1
ATOM 959 O O . ILE A 1 123 ? 4.352 20.297 10.992 1 96.31 123 ILE A O 1
ATOM 963 N N . ASP A 1 124 ? 5.031 20.953 8.953 1 96.62 124 ASP A N 1
ATOM 964 C CA . ASP A 1 124 ? 4.453 22.281 9.102 1 96.62 124 ASP A CA 1
ATOM 965 C C . ASP A 1 124 ? 2.951 22.266 8.82 1 96.62 124 ASP A C 1
ATOM 967 O O . ASP A 1 124 ? 2.5 21.609 7.875 1 96.62 124 ASP A O 1
ATOM 971 N N . CYS A 1 125 ? 2.227 22.953 9.664 1 97.88 125 CYS A N 1
ATOM 972 C CA . CYS A 1 125 ? 0.804 23.172 9.422 1 97.88 125 CYS A CA 1
ATOM 973 C C . CYS A 1 125 ? 0.555 24.562 8.875 1 97.88 125 CYS A C 1
ATOM 975 O O . CYS A 1 125 ? 1.476 25.391 8.805 1 97.88 125 CYS A O 1
ATOM 977 N N . SER A 1 126 ? -0.62 24.844 8.43 1 97.56 126 SER A N 1
ATOM 978 C CA . SER A 1 126 ? -0.905 26.062 7.684 1 97.56 126 SER A CA 1
ATOM 979 C C . SER A 1 126 ? -0.85 27.281 8.594 1 97.56 126 SER A C 1
ATOM 981 O O . SER A 1 126 ? -0.715 28.406 8.117 1 97.56 126 SER A O 1
ATOM 983 N N . ASP A 1 127 ? -0.94 27.125 9.914 1 97.56 127 ASP A N 1
ATOM 984 C CA . ASP A 1 127 ? -0.97 28.234 10.859 1 97.56 127 ASP A CA 1
ATOM 985 C C . ASP A 1 127 ? 0.41 28.484 11.461 1 97.56 127 ASP A C 1
ATOM 987 O O . ASP A 1 127 ? 0.537 29.172 12.477 1 97.56 127 ASP A O 1
ATOM 991 N N . GLY A 1 128 ? 1.406 27.828 10.914 1 95.5 128 GLY A N 1
ATOM 992 C CA . GLY A 1 128 ? 2.768 28.016 11.383 1 95.5 128 GLY A CA 1
ATOM 993 C C . GLY A 1 128 ? 3.166 27.047 12.477 1 95.5 128 GLY A C 1
ATOM 994 O O . GLY A 1 128 ? 4.344 26.953 12.836 1 95.5 128 GLY A O 1
ATOM 995 N N . GLU A 1 129 ? 2.186 26.422 13.023 1 97.5 129 GLU A N 1
ATOM 996 C CA . GLU A 1 129 ? 2.486 25.391 14.008 1 97.5 129 GLU A CA 1
ATOM 997 C C . GLU A 1 129 ? 3.055 24.141 13.352 1 97.5 129 GLU A C 1
ATOM 999 O O . GLU A 1 129 ? 2.93 23.953 12.133 1 97.5 129 GLU A O 1
ATOM 1004 N N . GLN A 1 130 ? 3.754 23.359 14.156 1 97.19 130 GLN A N 1
ATOM 1005 C CA . GLN A 1 130 ? 4.328 22.109 13.68 1 97.19 130 GLN A CA 1
ATOM 1006 C C . GLN A 1 130 ? 3.783 20.922 14.469 1 97.19 130 GLN A C 1
ATOM 1008 O O . GLN A 1 130 ? 3.457 21.047 15.648 1 97.19 130 GLN A O 1
ATOM 1013 N N . LEU A 1 131 ? 3.65 19.812 13.812 1 97.81 131 LEU A N 1
ATOM 1014 C CA . LEU A 1 131 ? 3.34 18.531 14.461 1 97.81 131 LEU A CA 1
ATOM 1015 C C . LEU A 1 131 ? 4.52 17.578 14.359 1 97.81 131 LEU A C 1
ATOM 1017 O O . LEU A 1 131 ? 5.18 17.5 13.32 1 97.81 131 LEU A O 1
ATOM 1021 N N . HIS A 1 132 ? 4.789 16.906 15.461 1 96.75 132 HIS A N 1
ATOM 1022 C CA . HIS A 1 132 ? 5.805 15.859 15.477 1 96.75 132 HIS A CA 1
ATOM 1023 C C . HIS A 1 132 ? 5.242 14.539 14.961 1 96.75 132 HIS A C 1
ATOM 1025 O O . HIS A 1 132 ? 4.258 14.031 15.5 1 96.75 132 HIS A O 1
ATOM 1031 N N . LEU A 1 133 ? 5.902 13.953 13.984 1 95.19 133 LEU A N 1
ATOM 1032 C CA . LEU A 1 133 ? 5.371 12.781 13.297 1 95.19 133 LEU A CA 1
ATOM 1033 C C . LEU A 1 133 ? 5.113 11.648 14.281 1 95.19 133 LEU A C 1
ATOM 1035 O O . LEU A 1 133 ? 4.023 11.062 14.289 1 95.19 133 LEU A O 1
ATOM 1039 N N . VAL A 1 134 ? 6.016 11.344 15.172 1 94.06 134 VAL A N 1
ATOM 1040 C CA . VAL A 1 134 ? 5.922 10.195 16.062 1 94.06 134 VAL A CA 1
ATOM 1041 C C . VAL A 1 134 ? 4.934 10.5 17.188 1 94.06 134 VAL A C 1
ATOM 1043 O O . VAL A 1 134 ? 3.994 9.727 17.422 1 94.06 134 VAL A O 1
ATOM 1046 N N . ASP A 1 135 ? 5.012 11.641 17.766 1 95.44 135 ASP A N 1
ATOM 1047 C CA . ASP A 1 135 ? 4.281 11.922 19 1 95.44 135 ASP A CA 1
ATOM 1048 C C . ASP A 1 135 ? 2.863 12.406 18.703 1 95.44 135 ASP A C 1
ATOM 1050 O O . ASP A 1 135 ? 1.939 12.164 19.469 1 95.44 135 ASP A O 1
ATOM 1054 N N . ASP A 1 136 ? 2.74 13.039 17.562 1 97.06 136 ASP A N 1
ATOM 1055 C CA . ASP A 1 136 ? 1.455 13.695 17.328 1 97.06 136 ASP A CA 1
ATOM 1056 C C . ASP A 1 136 ? 0.636 12.938 16.281 1 97.06 136 ASP A C 1
ATOM 1058 O O . ASP A 1 136 ? -0.589 13.055 16.25 1 97.06 136 ASP A O 1
ATOM 1062 N N . ILE A 1 137 ? 1.308 12.211 15.484 1 97 137 ILE A N 1
ATOM 1063 C CA . ILE A 1 137 ? 0.59 11.633 14.352 1 97 137 ILE A CA 1
ATOM 1064 C C . ILE A 1 137 ? 0.598 10.109 14.461 1 97 137 ILE A C 1
ATOM 1066 O O . ILE A 1 137 ? -0.432 9.5 14.75 1 97 137 ILE A O 1
ATOM 1070 N N . TYR A 1 138 ? 1.765 9.492 14.484 1 95.94 138 TYR A N 1
ATOM 1071 C CA . TYR A 1 138 ? 1.824 8.031 14.547 1 95.94 138 TYR A CA 1
ATOM 1072 C C . TYR A 1 138 ? 1.163 7.508 15.812 1 95.94 138 TYR A C 1
ATOM 1074 O O . TYR A 1 138 ? 0.51 6.465 15.797 1 95.94 138 TYR A O 1
ATOM 1082 N N . ALA A 1 139 ? 1.305 8.266 16.891 1 95.81 139 ALA A N 1
ATOM 1083 C CA . ALA A 1 139 ? 0.775 7.867 18.188 1 95.81 139 ALA A CA 1
ATOM 1084 C C . ALA A 1 139 ? -0.743 7.719 18.141 1 95.81 139 ALA A C 1
ATOM 1086 O O . ALA A 1 139 ? -1.321 6.945 18.906 1 95.81 139 ALA A O 1
ATOM 1087 N N . LEU A 1 140 ? -1.382 8.359 17.234 1 97 140 LEU A N 1
ATOM 1088 C CA . LEU A 1 140 ? -2.834 8.281 17.109 1 97 140 LEU A CA 1
ATOM 1089 C C . LEU A 1 140 ? -3.264 6.941 16.531 1 97 140 LEU A C 1
ATOM 1091 O O . LEU A 1 140 ? -4.434 6.57 16.609 1 97 140 LEU A O 1
ATOM 1095 N N . PHE A 1 141 ? -2.342 6.203 15.945 1 96.5 141 PHE A N 1
ATOM 1096 C CA . PHE A 1 141 ? -2.709 4.996 15.211 1 96.5 141 PHE A CA 1
ATOM 1097 C C . PHE A 1 141 ? -2.057 3.768 15.828 1 96.5 141 PHE A C 1
ATOM 1099 O O . PHE A 1 141 ? -1.968 2.717 15.195 1 96.5 141 PHE A O 1
ATOM 1106 N N . ASN A 1 142 ? -1.591 3.947 17.078 1 93.69 142 ASN A N 1
ATOM 1107 C CA . ASN A 1 142 ? -1.111 2.758 17.781 1 93.69 142 ASN A CA 1
ATOM 1108 C C . ASN A 1 142 ? -2.266 1.864 18.219 1 93.69 142 ASN A C 1
ATOM 1110 O O . ASN A 1 142 ? -3.432 2.191 18 1 93.69 142 ASN A O 1
ATOM 1114 N N . ASN A 1 143 ? -1.982 0.71 18.844 1 91.31 143 ASN A N 1
ATOM 1115 C CA . ASN A 1 143 ? -2.977 -0.307 19.172 1 91.31 143 ASN A CA 1
ATOM 1116 C C . ASN A 1 143 ? -4.016 0.221 20.156 1 91.31 143 ASN A C 1
ATOM 1118 O O . ASN A 1 143 ? -5.184 -0.168 20.109 1 91.31 143 ASN A O 1
ATOM 1122 N N . ASP A 1 144 ? -3.684 1.153 21 1 92.88 144 ASP A N 1
ATOM 1123 C CA . ASP A 1 144 ? -4.602 1.719 21.984 1 92.88 144 ASP A CA 1
ATOM 1124 C C . ASP A 1 144 ? -5.559 2.713 21.344 1 92.88 144 ASP A C 1
ATOM 1126 O O . ASP A 1 144 ? -6.758 2.713 21.641 1 92.88 144 ASP A O 1
ATOM 1130 N N . ASN A 1 145 ? -5.098 3.508 20.453 1 94.56 145 ASN A N 1
ATOM 1131 C CA . ASN A 1 145 ? -5.863 4.621 19.906 1 94.56 145 ASN A CA 1
ATOM 1132 C C . ASN A 1 145 ? -6.578 4.223 18.609 1 94.56 145 ASN A C 1
ATOM 1134 O O . ASN A 1 145 ? -7.512 4.902 18.188 1 94.56 145 ASN A O 1
ATOM 1138 N N . CYS A 1 146 ? -6.164 3.205 17.984 1 95.5 146 CYS A N 1
ATOM 1139 C CA . CYS A 1 146 ? -6.766 2.709 16.766 1 95.5 146 CYS A CA 1
ATOM 1140 C C . CYS A 1 146 ? -6.906 1.191 16.797 1 95.5 146 CYS A C 1
ATOM 1142 O O . CYS A 1 146 ? -6.297 0.49 15.984 1 95.5 146 CYS A O 1
ATOM 1144 N N . PRO A 1 147 ? -7.73 0.698 17.625 1 94.62 147 PRO A N 1
ATOM 1145 C CA . PRO A 1 147 ? -7.82 -0.746 17.859 1 94.62 147 PRO A CA 1
ATOM 1146 C C . PRO A 1 147 ? -8.359 -1.505 16.641 1 94.62 147 PRO A C 1
ATOM 1148 O O . PRO A 1 147 ? -8.016 -2.674 16.438 1 94.62 147 PRO A O 1
ATOM 1151 N N . ALA A 1 148 ? -9.125 -0.896 15.82 1 94.5 148 ALA A N 1
ATOM 1152 C CA . ALA A 1 148 ? -9.727 -1.557 14.672 1 94.5 148 ALA A CA 1
ATOM 1153 C C . ALA A 1 148 ? -8.664 -1.992 13.664 1 94.5 148 ALA A C 1
ATOM 1155 O O . ALA A 1 148 ? -8.906 -2.881 12.844 1 94.5 148 ALA A O 1
ATOM 1156 N N . LEU A 1 149 ? -7.473 -1.384 13.719 1 94.19 149 LEU A N 1
ATOM 1157 C CA . LEU A 1 149 ? -6.418 -1.715 12.766 1 94.19 149 LEU A CA 1
ATOM 1158 C C . LEU A 1 149 ? -5.266 -2.432 13.453 1 94.19 149 LEU A C 1
ATOM 1160 O O . LEU A 1 149 ? -4.141 -2.436 12.953 1 94.19 149 LEU A O 1
ATOM 1164 N N . GLN A 1 150 ? -5.574 -2.969 14.633 1 91.56 150 GLN A N 1
ATOM 1165 C CA . GLN A 1 150 ? -4.555 -3.797 15.266 1 91.56 150 GLN A CA 1
ATOM 1166 C C . GLN A 1 150 ? -4.141 -4.953 14.359 1 91.56 150 GLN A C 1
ATOM 1168 O O . GLN A 1 150 ? -4.992 -5.668 13.828 1 91.56 150 GLN A O 1
ATOM 1173 N N . GLY A 1 151 ? -2.824 -5.105 14.148 1 90.31 151 GLY A N 1
ATOM 1174 C CA . GLY A 1 151 ? -2.301 -6.176 13.312 1 90.31 151 GLY A CA 1
ATOM 1175 C C . GLY A 1 151 ? -2.445 -5.895 11.828 1 90.31 151 GLY A C 1
ATOM 1176 O O . GLY A 1 151 ? -2.156 -6.762 11 1 90.31 151 GLY A O 1
ATOM 1177 N N . LYS A 1 152 ? -2.936 -4.727 11.523 1 92.75 152 LYS A N 1
ATOM 1178 C CA . LYS A 1 152 ? -3.113 -4.324 10.125 1 92.75 152 LYS A CA 1
ATOM 1179 C C . LYS A 1 152 ? -2.158 -3.193 9.758 1 92.75 152 LYS A C 1
ATOM 1181 O O . LYS A 1 152 ? -1.79 -2.381 10.609 1 92.75 152 LYS A O 1
ATOM 1186 N N . PRO A 1 153 ? -1.751 -3.16 8.508 1 94.62 153 PRO A N 1
ATOM 1187 C CA . PRO A 1 153 ? -0.739 -2.178 8.109 1 94.62 153 PRO A CA 1
ATOM 1188 C C . PRO A 1 153 ? -1.287 -0.753 8.055 1 94.62 153 PRO A C 1
ATOM 1190 O O . PRO A 1 153 ? -2.391 -0.531 7.555 1 94.62 153 PRO A O 1
ATOM 1193 N N . LYS A 1 154 ? -0.588 0.105 8.617 1 95.81 154 LYS A N 1
ATOM 1194 C CA . LYS A 1 154 ? -0.776 1.548 8.492 1 95.81 154 LYS A CA 1
ATOM 1195 C C . LYS A 1 154 ? 0.406 2.195 7.781 1 95.81 154 LYS A C 1
ATOM 1197 O O . LYS A 1 154 ? 1.491 2.322 8.352 1 95.81 154 LYS A O 1
ATOM 1202 N N . LEU A 1 155 ? 0.201 2.629 6.551 1 95.88 155 LEU A N 1
ATOM 1203 C CA . LEU A 1 155 ? 1.256 3.16 5.699 1 95.88 155 LEU A CA 1
ATOM 1204 C C . LEU A 1 155 ? 1.234 4.684 5.691 1 95.88 155 LEU A C 1
ATOM 1206 O O . LEU A 1 155 ? 0.192 5.293 5.441 1 95.88 155 LEU A O 1
ATOM 1210 N N . PHE A 1 156 ? 2.369 5.273 5.977 1 95.25 156 PHE A N 1
ATOM 1211 C CA . PHE A 1 156 ? 2.498 6.727 5.98 1 95.25 156 PHE A CA 1
ATOM 1212 C C . PHE A 1 156 ? 3.48 7.184 4.91 1 95.25 156 PHE A C 1
ATOM 1214 O O . PHE A 1 156 ? 4.629 6.738 4.879 1 95.25 156 PHE A O 1
ATOM 1221 N N . PHE A 1 157 ? 3.02 8.031 4.031 1 93 157 PHE A N 1
ATOM 1222 C CA . PHE A 1 157 ? 3.836 8.711 3.031 1 93 157 PHE A CA 1
ATOM 1223 C C . PHE A 1 157 ? 4.016 10.18 3.385 1 93 157 PHE A C 1
ATOM 1225 O O . PHE A 1 157 ? 3.059 10.953 3.334 1 93 157 PHE A O 1
ATOM 1232 N N . ILE A 1 158 ? 5.18 10.508 3.727 1 92.25 158 ILE A N 1
ATOM 1233 C CA . ILE A 1 158 ? 5.461 11.875 4.148 1 92.25 158 ILE A CA 1
ATOM 1234 C C . ILE A 1 158 ? 6.273 12.594 3.072 1 92.25 158 ILE A C 1
ATOM 1236 O O . ILE A 1 158 ? 7.371 12.156 2.721 1 92.25 158 ILE A O 1
ATOM 1240 N N . GLN A 1 159 ? 5.723 13.547 2.508 1 87.69 159 GLN A N 1
ATOM 1241 C CA . GLN A 1 159 ? 6.414 14.438 1.586 1 87.69 159 GLN A CA 1
ATOM 1242 C C . GLN A 1 159 ? 6.598 15.828 2.197 1 87.69 159 GLN A C 1
ATOM 1244 O O . GLN A 1 159 ? 5.758 16.703 2.012 1 87.69 159 GLN A O 1
ATOM 1249 N N . ALA A 1 160 ? 7.66 15.938 2.988 1 86.75 160 ALA A N 1
ATOM 1250 C CA . ALA A 1 160 ? 7.941 17.219 3.643 1 86.75 160 ALA A CA 1
ATOM 1251 C C . ALA A 1 160 ? 9.305 17.766 3.219 1 86.75 160 ALA A C 1
ATOM 1253 O O . ALA A 1 160 ? 10.273 17 3.098 1 86.75 160 ALA A O 1
ATOM 1254 N N . CYS A 1 161 ? 9.375 18.797 2.492 1 71.19 161 CYS A N 1
ATOM 1255 C CA . CYS A 1 161 ? 10.602 19.438 2.049 1 71.19 161 CYS A CA 1
ATOM 1256 C C . CYS A 1 161 ? 10.812 20.766 2.754 1 71.19 161 CYS A C 1
ATOM 1258 O O . CYS A 1 161 ? 9.844 21.422 3.154 1 71.19 161 CYS A O 1
ATOM 1260 N N . ARG A 1 162 ? 12.094 20.906 3.199 1 63.53 162 ARG A N 1
ATOM 1261 C CA . ARG A 1 162 ? 12.359 22.234 3.762 1 63.53 162 ARG A CA 1
ATOM 1262 C C . ARG A 1 162 ? 12.055 23.328 2.752 1 63.53 162 ARG A C 1
ATOM 1264 O O . ARG A 1 162 ? 12.18 23.125 1.544 1 63.53 162 ARG A O 1
ATOM 1271 N N . GLY A 1 163 ? 11.055 24.125 2.842 1 54.44 163 GLY A N 1
ATOM 1272 C CA . GLY A 1 163 ? 10.758 25.25 1.975 1 54.44 163 GLY A CA 1
ATOM 1273 C C . GLY A 1 163 ? 11.945 25.703 1.14 1 54.44 163 GLY A C 1
ATOM 1274 O O . GLY A 1 163 ? 11.789 26.484 0.208 1 54.44 163 GLY A O 1
ATOM 1275 N N . GLY A 1 164 ? 13.203 25.641 1.659 1 47.78 164 GLY A N 1
ATOM 1276 C CA . GLY A 1 164 ? 14.266 26.328 0.946 1 47.78 164 GLY A CA 1
ATOM 1277 C C . GLY A 1 164 ? 14.609 25.688 -0.383 1 47.78 164 GLY A C 1
ATOM 1278 O O . GLY A 1 164 ? 14.203 24.562 -0.652 1 47.78 164 GLY A O 1
ATOM 1279 N N . THR A 1 165 ? 15.07 26.594 -1.421 1 38.34 165 THR A N 1
ATOM 1280 C CA . THR A 1 165 ? 15.703 26.125 -2.652 1 38.34 165 THR A CA 1
ATOM 1281 C C . THR A 1 165 ? 16.578 24.906 -2.387 1 38.34 165 THR A C 1
ATOM 1283 O O . THR A 1 165 ? 17.5 24.953 -1.568 1 38.34 165 THR A O 1
ATOM 1286 N N . CYS A 1 166 ? 16.078 23.922 -2.17 1 38.16 166 CYS A N 1
ATOM 1287 C CA . CYS A 1 166 ? 17.047 22.844 -2.137 1 38.16 166 CYS A CA 1
ATOM 1288 C C . CYS A 1 166 ? 18.125 23.047 -3.191 1 38.16 166 CYS A C 1
ATOM 1290 O O . CYS A 1 166 ? 17.859 22.984 -4.391 1 38.16 166 CYS A O 1
ATOM 1292 N N . SER A 1 167 ? 19.031 23.953 -2.971 1 33.94 167 SER A N 1
ATOM 1293 C CA . SER A 1 167 ? 20.188 24.281 -3.812 1 33.94 167 SER A CA 1
ATOM 1294 C C . SER A 1 167 ? 20.844 23.016 -4.348 1 33.94 167 SER A C 1
ATOM 1296 O O . SER A 1 167 ? 21.422 23.016 -5.434 1 33.94 167 SER A O 1
ATOM 1298 N N . TRP A 1 168 ? 21.141 21.984 -3.43 1 33.97 168 TRP A N 1
ATOM 1299 C CA . TRP A 1 168 ? 21.953 20.906 -3.963 1 33.97 168 TRP A CA 1
ATOM 1300 C C . TRP A 1 168 ? 21.156 20.031 -4.93 1 33.97 168 TRP A C 1
ATOM 1302 O O . TRP A 1 168 ? 21.672 19.062 -5.48 1 33.97 168 TRP A O 1
ATOM 1312 N N . CYS A 1 169 ? 19.922 20.203 -5.023 1 32.34 169 CYS A N 1
ATOM 1313 C CA . CYS A 1 169 ? 19.344 19.297 -6.008 1 32.34 169 CYS A CA 1
ATOM 1314 C C . CYS A 1 169 ? 19.844 19.625 -7.41 1 32.34 169 CYS A C 1
ATOM 1316 O O . CYS A 1 169 ? 19.516 18.938 -8.375 1 32.34 169 CYS A O 1
ATOM 1318 N N . HIS A 1 170 ? 20.328 20.797 -7.641 1 28.5 170 HIS A N 1
ATOM 1319 C CA . HIS A 1 170 ? 20.922 21.141 -8.93 1 28.5 170 HIS A CA 1
ATOM 1320 C C . HIS A 1 170 ? 22.406 20.797 -8.969 1 28.5 170 HIS A C 1
ATOM 1322 O O . HIS A 1 170 ? 23.031 20.875 -10.016 1 28.5 170 HIS A O 1
ATOM 1328 N N . SER A 1 171 ? 23.094 20.75 -7.801 1 23.69 171 SER A N 1
ATOM 1329 C CA . SER A 1 171 ? 24.484 20.438 -8.109 1 23.69 171 SER A CA 1
ATOM 1330 C C . SER A 1 171 ? 24.703 18.938 -8.219 1 23.69 171 SER A C 1
ATOM 1332 O O . SER A 1 171 ? 24.078 18.156 -7.488 1 23.69 171 SER A O 1
ATOM 1334 N N . MET B 1 1 ? 11.734 32.062 -49 1 24.47 1 MET B N 1
ATOM 1335 C CA . MET B 1 1 ? 12.586 31.703 -47.875 1 24.47 1 MET B CA 1
ATOM 1336 C C . MET B 1 1 ? 11.852 31.891 -46.531 1 24.47 1 MET B C 1
ATOM 1338 O O . MET B 1 1 ? 12.055 32.906 -45.844 1 24.47 1 MET B O 1
ATOM 1342 N N . CYS B 1 2 ? 10.555 31.422 -46.469 1 26.92 2 CYS B N 1
ATOM 1343 C CA . CYS B 1 2 ? 9.602 31.594 -45.375 1 26.92 2 CYS B CA 1
ATOM 1344 C C . CYS B 1 2 ? 10.117 30.922 -44.094 1 26.92 2 CYS B C 1
ATOM 1346 O O . CYS B 1 2 ? 10.453 29.734 -44.094 1 26.92 2 CYS B O 1
ATOM 1348 N N . SER B 1 3 ? 10.836 31.719 -43.25 1 23.06 3 SER B N 1
ATOM 1349 C CA . SER B 1 3 ? 11.469 31.328 -42 1 23.06 3 SER B CA 1
ATOM 1350 C C . SER B 1 3 ? 10.453 30.812 -41 1 23.06 3 SER B C 1
ATOM 1352 O O . SER B 1 3 ? 9.641 31.578 -40.469 1 23.06 3 SER B O 1
ATOM 1354 N N . ALA B 1 4 ? 9.828 29.641 -41.25 1 25.91 4 ALA B N 1
ATOM 1355 C CA . ALA B 1 4 ? 8.891 29 -40.344 1 25.91 4 ALA B CA 1
ATOM 1356 C C . ALA B 1 4 ? 9.508 28.828 -38.969 1 25.91 4 ALA B C 1
ATOM 1358 O O . ALA B 1 4 ? 10.477 28.078 -38.812 1 25.91 4 ALA B O 1
ATOM 1359 N N . SER B 1 5 ? 9.547 29.953 -38.219 1 22.25 5 SER B N 1
ATOM 1360 C CA . SER B 1 5 ? 10.094 29.859 -36.875 1 22.25 5 SER B CA 1
ATOM 1361 C C . SER B 1 5 ? 9.328 28.828 -36.031 1 22.25 5 SER B C 1
ATOM 1363 O O . SER B 1 5 ? 8.117 28.953 -35.844 1 22.25 5 SER B O 1
ATOM 1365 N N . ALA B 1 6 ? 9.719 27.562 -36.219 1 24.91 6 ALA B N 1
ATOM 1366 C CA . ALA B 1 6 ? 9.258 26.438 -35.406 1 24.91 6 ALA B CA 1
ATOM 1367 C C . ALA B 1 6 ? 9.344 26.766 -33.906 1 24.91 6 ALA B C 1
ATOM 1369 O O . ALA B 1 6 ? 10.438 26.969 -33.375 1 24.91 6 ALA B O 1
ATOM 1370 N N . GLY B 1 7 ? 8.367 27.578 -33.469 1 21.53 7 GLY B N 1
ATOM 1371 C CA . GLY B 1 7 ? 8.32 27.859 -32.031 1 21.53 7 GLY B CA 1
ATOM 1372 C C . GLY B 1 7 ? 8.344 26.609 -31.172 1 21.53 7 GLY B C 1
ATOM 1373 O O . GLY B 1 7 ? 7.484 25.734 -31.328 1 21.53 7 GLY B O 1
ATOM 1374 N N . HIS B 1 8 ? 9.562 26.109 -30.844 1 25.98 8 HIS B N 1
ATOM 1375 C CA . HIS B 1 8 ? 9.844 25.031 -29.906 1 25.98 8 HIS B CA 1
ATOM 1376 C C . HIS B 1 8 ? 9.086 25.234 -28.594 1 25.98 8 HIS B C 1
ATOM 1378 O O . HIS B 1 8 ? 9.344 26.188 -27.859 1 25.98 8 HIS B O 1
ATOM 1384 N N . GLY B 1 9 ? 7.766 25.078 -28.672 1 22.78 9 GLY B N 1
ATOM 1385 C CA . GLY B 1 9 ? 7.004 25.109 -27.422 1 22.78 9 GLY B CA 1
ATOM 1386 C C . GLY B 1 9 ? 7.656 24.328 -26.297 1 22.78 9 GLY B C 1
ATOM 1387 O O . GLY B 1 9 ? 8.18 23.234 -26.516 1 22.78 9 GLY B O 1
ATOM 1388 N N . THR B 1 10 ? 8.219 25.016 -25.297 1 23.64 10 THR B N 1
ATOM 1389 C CA . THR B 1 10 ? 8.859 24.547 -24.078 1 23.64 10 THR B CA 1
ATOM 1390 C C . THR B 1 10 ? 8 23.5 -23.375 1 23.64 10 THR B C 1
ATOM 1392 O O . THR B 1 10 ? 6.828 23.734 -23.094 1 23.64 10 THR B O 1
ATOM 1395 N N . VAL B 1 11 ? 8.195 22.25 -23.75 1 27.11 11 VAL B N 1
ATOM 1396 C CA . VAL B 1 11 ? 7.648 21.156 -22.953 1 27.11 11 VAL B CA 1
ATOM 1397 C C . VAL B 1 11 ? 7.793 21.469 -21.469 1 27.11 11 VAL B C 1
ATOM 1399 O O . VAL B 1 11 ? 8.891 21.766 -21 1 27.11 11 VAL B O 1
ATOM 1402 N N . GLY B 1 12 ? 6.82 22.109 -20.844 1 23.42 12 GLY B N 1
ATOM 1403 C CA . GLY B 1 12 ? 6.766 22.344 -19.406 1 23.42 12 GLY B CA 1
ATOM 1404 C C . GLY B 1 12 ? 7.266 21.172 -18.594 1 23.42 12 GLY B C 1
ATOM 1405 O O . GLY B 1 12 ? 6.867 20.031 -18.812 1 23.42 12 GLY B O 1
ATOM 1406 N N . GLU B 1 13 ? 8.477 21.203 -18.078 1 24.77 13 GLU B N 1
ATOM 1407 C CA . GLU B 1 13 ? 9.141 20.328 -17.109 1 24.77 13 GLU B CA 1
ATOM 1408 C C . GLU B 1 13 ? 8.203 19.969 -15.969 1 24.77 13 GLU B C 1
ATOM 1410 O O . GLU B 1 13 ? 7.676 20.844 -15.281 1 24.77 13 GLU B O 1
ATOM 1415 N N . ALA B 1 14 ? 7.414 18.906 -16.141 1 30.72 14 ALA B N 1
ATOM 1416 C CA . ALA B 1 14 ? 6.723 18.312 -14.984 1 30.72 14 ALA B CA 1
ATOM 1417 C C . ALA B 1 14 ? 7.613 18.328 -13.742 1 30.72 14 ALA B C 1
ATOM 1419 O O . ALA B 1 14 ? 8.734 17.812 -13.773 1 30.72 14 ALA B O 1
ATOM 1420 N N . SER B 1 15 ? 7.625 19.344 -12.969 1 28.78 15 SER B N 1
ATOM 1421 C CA . SER B 1 15 ? 8.312 19.375 -11.68 1 28.78 15 SER B CA 1
ATOM 1422 C C . SER B 1 15 ? 8.211 18.047 -10.961 1 28.78 15 SER B C 1
ATOM 1424 O O . SER B 1 15 ? 7.109 17.516 -10.766 1 28.78 15 SER B O 1
ATOM 1426 N N . ASP B 1 16 ? 9.141 17.203 -11.164 1 30.25 16 ASP B N 1
ATOM 1427 C CA . ASP B 1 16 ? 9.422 15.969 -10.438 1 30.25 16 ASP B CA 1
ATOM 1428 C C . ASP B 1 16 ? 9.344 16.188 -8.93 1 30.25 16 ASP B C 1
ATOM 1430 O O . ASP B 1 16 ? 10.305 16.656 -8.312 1 30.25 16 ASP B O 1
ATOM 1434 N N . ALA B 1 17 ? 8.344 16.812 -8.406 1 34.41 17 ALA B N 1
ATOM 1435 C CA . ALA B 1 17 ? 8.289 16.891 -6.949 1 34.41 17 ALA B CA 1
ATOM 1436 C C . ALA B 1 17 ? 8.734 15.578 -6.309 1 34.41 17 ALA B C 1
ATOM 1438 O O . ALA B 1 17 ? 8.047 14.562 -6.414 1 34.41 17 ALA B O 1
ATOM 1439 N N . GLU B 1 18 ? 10.156 15.391 -6.289 1 32.66 18 GLU B N 1
ATOM 1440 C CA . GLU B 1 18 ? 10.789 14.297 -5.555 1 32.66 18 GLU B CA 1
ATOM 1441 C C . GLU B 1 18 ? 10.188 14.148 -4.16 1 32.66 18 GLU B C 1
ATOM 1443 O O . GLU B 1 18 ? 10.094 15.125 -3.412 1 32.66 18 GLU B O 1
ATOM 1448 N N . LEU B 1 19 ? 9.242 13.375 -3.945 1 37.56 19 LEU B N 1
ATOM 1449 C CA . LEU B 1 19 ? 8.961 12.953 -2.578 1 37.56 19 LEU B CA 1
ATOM 1450 C C . LEU B 1 19 ? 10.242 12.867 -1.76 1 37.56 19 LEU B C 1
ATOM 1452 O O . LEU B 1 19 ? 11.125 12.055 -2.059 1 37.56 19 LEU B O 1
ATOM 1456 N N . ARG B 1 20 ? 10.867 13.961 -1.393 1 33.84 20 ARG B N 1
ATOM 1457 C CA . ARG B 1 20 ? 12.047 13.93 -0.536 1 33.84 20 ARG B CA 1
ATOM 1458 C C . ARG B 1 20 ? 11.805 13.055 0.69 1 33.84 20 ARG B C 1
ATOM 1460 O O . ARG B 1 20 ? 10.883 13.305 1.471 1 33.84 20 ARG B O 1
ATOM 1467 N N . VAL B 1 21 ? 12.297 11.781 0.636 1 34.44 21 VAL B N 1
ATOM 1468 C CA . VAL B 1 21 ? 12.383 10.812 1.72 1 34.44 21 VAL B CA 1
ATOM 1469 C C . VAL B 1 21 ? 13.234 11.375 2.855 1 34.44 21 VAL B C 1
ATOM 1471 O O . VAL B 1 21 ? 14.391 11.75 2.648 1 34.44 21 VAL B O 1
ATOM 1474 N N . ILE B 1 22 ? 12.758 12.07 3.844 1 36.25 22 ILE B N 1
ATOM 1475 C CA . ILE B 1 22 ? 13.555 12.305 5.047 1 36.25 22 ILE B CA 1
ATOM 1476 C C . ILE B 1 22 ? 14.219 11 5.48 1 36.25 22 ILE B C 1
ATOM 1478 O O . ILE B 1 22 ? 13.609 9.93 5.422 1 36.25 22 ILE B O 1
ATOM 1482 N N . PRO B 1 23 ? 15.562 11.031 5.586 1 33.22 23 PRO B N 1
ATOM 1483 C CA . PRO B 1 23 ? 16.188 9.812 6.102 1 33.22 23 PRO B CA 1
ATOM 1484 C C . PRO B 1 23 ? 15.547 9.305 7.387 1 33.22 23 PRO B C 1
ATOM 1486 O O . PRO B 1 23 ? 15.5 10.031 8.383 1 33.22 23 PRO B O 1
ATOM 1489 N N . ALA B 1 24 ? 14.422 8.766 7.305 1 38.19 24 ALA B N 1
ATOM 1490 C CA . ALA B 1 24 ? 13.797 8.281 8.531 1 38.19 24 ALA B CA 1
ATOM 1491 C C . ALA B 1 24 ? 14.633 7.18 9.172 1 38.19 24 ALA B C 1
ATOM 1493 O O . ALA B 1 24 ? 14.875 6.137 8.562 1 38.19 24 ALA B O 1
ATOM 1494 N N . LYS B 1 25 ? 15.43 7.457 10.164 1 45.69 25 LYS B N 1
ATOM 1495 C CA . LYS B 1 25 ? 16.125 6.434 10.938 1 45.69 25 LYS B CA 1
ATOM 1496 C C . LYS B 1 25 ? 15.242 5.203 11.141 1 45.69 25 LYS B C 1
ATOM 1498 O O . LYS B 1 25 ? 15.719 4.074 11.062 1 45.69 25 LYS B O 1
ATOM 1503 N N . ASP B 1 26 ? 13.859 5.469 11.68 1 58.19 26 ASP B N 1
ATOM 1504 C CA . ASP B 1 26 ? 13.07 4.301 12.055 1 58.19 26 ASP B CA 1
ATOM 1505 C C . ASP B 1 26 ? 11.812 4.184 11.195 1 58.19 26 ASP B C 1
ATOM 1507 O O . ASP B 1 26 ? 10.977 5.09 11.18 1 58.19 26 ASP B O 1
ATOM 1511 N N . TRP B 1 27 ? 11.805 3.172 10.219 1 67.62 27 TRP B N 1
ATOM 1512 C CA . TRP B 1 27 ? 10.711 2.881 9.297 1 67.62 27 TRP B CA 1
ATOM 1513 C C . TRP B 1 27 ? 9.516 2.293 10.039 1 67.62 27 TRP B C 1
ATOM 1515 O O . TRP B 1 27 ? 8.383 2.365 9.562 1 67.62 27 TRP B O 1
ATOM 1525 N N . LYS B 1 28 ? 9.711 1.84 11.242 1 71.75 28 LYS B N 1
ATOM 1526 C CA . LYS B 1 28 ? 8.633 1.28 12.055 1 71.75 28 LYS B CA 1
ATOM 1527 C C . LYS B 1 28 ? 8.469 2.059 13.359 1 71.75 28 LYS B C 1
ATOM 1529 O O . LYS B 1 28 ? 9.438 2.291 14.078 1 71.75 28 LYS B O 1
ATOM 1534 N N . HIS B 1 29 ? 7.293 2.738 13.609 1 75.94 29 HIS B N 1
ATOM 1535 C CA . HIS B 1 29 ? 7.039 3.58 14.773 1 75.94 29 HIS B CA 1
ATOM 1536 C C . HIS B 1 29 ? 6.004 2.949 15.695 1 75.94 29 HIS B C 1
ATOM 1538 O O . HIS B 1 29 ? 5.293 3.656 16.422 1 75.94 29 HIS B O 1
ATOM 1544 N N . GLY B 1 30 ? 6.027 1.692 15.75 1 75 30 GLY B N 1
ATOM 1545 C CA . GLY B 1 30 ? 5.051 0.941 16.531 1 75 30 GLY B CA 1
ATOM 1546 C C . GLY B 1 30 ? 4.512 -0.271 15.789 1 75 30 GLY B C 1
ATOM 1547 O O . GLY B 1 30 ? 5.074 -0.69 14.773 1 75 30 GLY B O 1
ATOM 1548 N N . ASP B 1 31 ? 3.467 -0.748 16.406 1 80.12 31 ASP B N 1
ATOM 1549 C CA . ASP B 1 31 ? 2.941 -1.975 15.812 1 80.12 31 ASP B CA 1
ATOM 1550 C C . ASP B 1 31 ? 2.232 -1.689 14.492 1 80.12 31 ASP B C 1
ATOM 1552 O O . ASP B 1 31 ? 1.16 -1.081 14.469 1 80.12 31 ASP B O 1
ATOM 1556 N N . ASP B 1 32 ? 2.822 -2.031 13.438 1 87.5 32 ASP B N 1
ATOM 1557 C CA . ASP B 1 32 ? 2.244 -2.084 12.094 1 87.5 32 ASP B CA 1
ATOM 1558 C C . ASP B 1 32 ? 2.123 -0.685 11.492 1 87.5 32 ASP B C 1
ATOM 1560 O O . ASP B 1 32 ? 1.203 -0.414 10.719 1 87.5 32 ASP B O 1
ATOM 1564 N N . ILE B 1 33 ? 2.9 0.337 12.086 1 90.75 33 ILE B N 1
ATOM 1565 C CA . ILE B 1 33 ? 2.988 1.674 11.508 1 90.75 33 ILE B CA 1
ATOM 1566 C C . ILE B 1 33 ? 4.27 1.797 10.688 1 90.75 33 ILE B C 1
ATOM 1568 O O . ILE B 1 33 ? 5.371 1.663 11.219 1 90.75 33 ILE B O 1
ATOM 1572 N N . TYR B 1 34 ? 4.098 2.143 9.383 1 91.94 34 TYR B N 1
ATOM 1573 C CA . TYR B 1 34 ? 5.227 2.119 8.461 1 91.94 34 TYR B CA 1
ATOM 1574 C C . TYR B 1 34 ? 5.367 3.453 7.742 1 91.94 34 TYR B C 1
ATOM 1576 O O . TYR B 1 34 ? 4.441 3.898 7.059 1 91.94 34 TYR B O 1
ATOM 1584 N N . SER B 1 35 ? 6.531 4.016 7.945 1 88.88 35 SER B N 1
ATOM 1585 C CA . SER B 1 35 ? 6.855 5.195 7.152 1 88.88 35 SER B CA 1
ATOM 1586 C C . SER B 1 35 ? 7.508 4.812 5.828 1 88.88 35 SER B C 1
ATOM 1588 O O . SER B 1 35 ? 8.516 4.105 5.809 1 88.88 35 SER B O 1
ATOM 1590 N N . MET B 1 36 ? 6.969 5.211 4.707 1 89.5 36 MET B N 1
ATOM 1591 C CA . MET B 1 36 ? 7.5 4.91 3.381 1 89.5 36 MET B CA 1
ATOM 1592 C C . MET B 1 36 ? 8.422 6.023 2.898 1 89.5 36 MET B C 1
ATOM 1594 O O . MET B 1 36 ? 7.965 7.031 2.363 1 89.5 36 MET B O 1
ATOM 1598 N N . VAL B 1 37 ? 9.719 5.793 3.049 1 80.44 37 VAL B N 1
ATOM 1599 C CA . VAL B 1 37 ? 10.617 6.938 2.9 1 80.44 37 VAL B CA 1
ATOM 1600 C C . VAL B 1 37 ? 11.586 6.688 1.746 1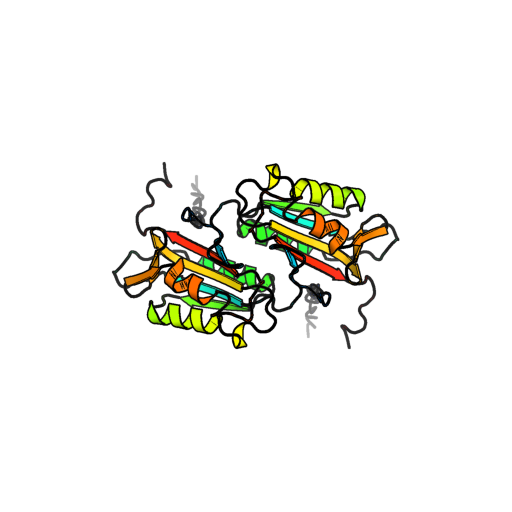 80.44 37 VAL B C 1
ATOM 1602 O O . VAL B 1 37 ? 12.062 7.633 1.113 1 80.44 37 VAL B O 1
ATOM 1605 N N . HIS B 1 38 ? 11.891 5.438 1.433 1 84.06 38 HIS B N 1
ATOM 1606 C CA . HIS B 1 38 ? 12.953 5.145 0.475 1 84.06 38 HIS B CA 1
ATOM 1607 C C . HIS B 1 38 ? 12.422 5.145 -0.954 1 84.06 38 HIS B C 1
ATOM 1609 O O . HIS B 1 38 ? 11.211 5.051 -1.17 1 84.06 38 HIS B O 1
ATOM 1615 N N . SER B 1 39 ? 13.344 5.434 -1.935 1 84.81 39 SER B N 1
ATOM 1616 C CA . SER B 1 39 ? 13.094 5.312 -3.367 1 84.81 39 SER B CA 1
ATOM 1617 C C . SER B 1 39 ? 14.203 4.516 -4.055 1 84.81 39 SER B C 1
ATOM 1619 O O . SER B 1 39 ? 15.375 4.887 -3.988 1 84.81 39 SER B O 1
ATOM 1621 N N . PRO B 1 40 ? 13.852 3.305 -4.691 1 92.19 40 PRO B N 1
ATOM 1622 C CA . PRO B 1 40 ? 12.5 2.75 -4.746 1 92.19 40 PRO B CA 1
ATOM 1623 C C . PRO B 1 40 ? 12.008 2.256 -3.387 1 92.19 40 PRO B C 1
ATOM 1625 O O . PRO B 1 40 ? 12.82 1.911 -2.523 1 92.19 40 PRO B O 1
ATOM 1628 N N . ARG B 1 41 ? 10.688 2.229 -3.262 1 94 41 ARG B N 1
ATOM 1629 C CA . ARG B 1 41 ? 10.062 1.796 -2.014 1 94 41 ARG B CA 1
ATOM 1630 C C . ARG B 1 41 ? 10.141 0.28 -1.861 1 94 41 ARG B C 1
ATOM 1632 O O . ARG B 1 41 ? 10.023 -0.244 -0.752 1 94 41 ARG B O 1
ATOM 1639 N N . GLY B 1 42 ? 10.281 -0.403 -2.924 1 96.94 42 GLY B N 1
ATOM 1640 C CA . GLY B 1 42 ? 10.359 -1.854 -2.963 1 96.94 42 GLY B CA 1
ATOM 1641 C C . GLY B 1 42 ? 9.945 -2.439 -4.297 1 96.94 42 GLY B C 1
ATOM 1642 O O . GLY B 1 42 ? 9.836 -1.718 -5.293 1 96.94 42 GLY B O 1
ATOM 1643 N N . ILE B 1 43 ? 9.844 -3.732 -4.27 1 98.31 43 ILE B N 1
ATOM 1644 C CA . ILE B 1 43 ? 9.422 -4.449 -5.473 1 98.31 43 ILE B CA 1
ATOM 1645 C C . ILE B 1 43 ? 7.902 -4.594 -5.48 1 98.31 43 ILE B C 1
ATOM 1647 O O . ILE B 1 43 ? 7.293 -4.879 -4.449 1 98.31 43 ILE B O 1
ATOM 1651 N N . CYS B 1 44 ? 7.324 -4.328 -6.625 1 98.31 44 CYS B N 1
ATOM 1652 C CA . CYS B 1 44 ? 5.969 -4.766 -6.938 1 98.31 44 CYS B CA 1
ATOM 1653 C C . CYS B 1 44 ? 5.98 -5.891 -7.965 1 98.31 44 CYS B C 1
ATOM 1655 O O . CYS B 1 44 ? 6.254 -5.656 -9.141 1 98.31 44 CYS B O 1
ATOM 1657 N N . LEU B 1 45 ? 5.676 -7.109 -7.52 1 98.81 45 LEU B N 1
ATOM 1658 C CA . LEU B 1 45 ? 5.617 -8.266 -8.406 1 98.81 45 LEU B CA 1
ATOM 1659 C C . LEU B 1 45 ? 4.184 -8.539 -8.852 1 98.81 45 LEU B C 1
ATOM 1661 O O . LEU B 1 45 ? 3.307 -8.773 -8.016 1 98.81 45 LEU B O 1
ATOM 1665 N N . ILE B 1 46 ? 3.971 -8.492 -10.148 1 98.44 46 ILE B N 1
ATOM 1666 C CA . ILE B 1 46 ? 2.66 -8.773 -10.727 1 98.44 46 ILE B CA 1
ATOM 1667 C C . ILE B 1 46 ? 2.729 -10.047 -11.562 1 98.44 46 ILE B C 1
ATOM 1669 O O . ILE B 1 46 ? 3.492 -10.125 -12.523 1 98.44 46 ILE B O 1
ATOM 1673 N N . ILE B 1 47 ? 1.988 -11.023 -11.195 1 98.44 47 ILE B N 1
ATOM 1674 C CA . ILE B 1 47 ? 1.862 -12.258 -11.969 1 98.44 47 ILE B CA 1
ATOM 1675 C C . ILE B 1 47 ? 0.433 -12.391 -12.492 1 98.44 47 ILE B C 1
ATOM 1677 O O . ILE B 1 47 ? -0.516 -12.453 -11.703 1 98.44 47 ILE B O 1
ATOM 1681 N N . ASN B 1 48 ? 0.293 -12.414 -13.781 1 97.81 48 ASN B N 1
ATOM 1682 C CA . ASN B 1 48 ? -1.004 -12.531 -14.438 1 97.81 48 ASN B CA 1
ATOM 1683 C C . ASN B 1 48 ? -1.116 -13.82 -15.242 1 97.81 48 ASN B C 1
ATOM 1685 O O . ASN B 1 48 ? -0.601 -13.906 -16.359 1 97.81 48 ASN B O 1
ATOM 1689 N N . ASN B 1 49 ? -1.777 -14.766 -14.672 1 97.31 49 ASN B N 1
ATOM 1690 C CA . ASN B 1 49 ? -2.07 -15.977 -15.43 1 97.31 49 ASN B CA 1
ATOM 1691 C C . ASN B 1 49 ? -3.416 -15.875 -16.141 1 97.31 49 ASN B C 1
ATOM 1693 O O . ASN B 1 49 ? -4.461 -15.789 -15.5 1 97.31 49 ASN B O 1
ATOM 1697 N N . CYS B 1 50 ? -3.365 -15.977 -17.453 1 96.19 50 CYS B N 1
ATOM 1698 C CA . CYS B 1 50 ? -4.594 -15.836 -18.234 1 96.19 50 CYS B CA 1
ATOM 1699 C C . CYS B 1 50 ? -4.828 -17.047 -19.109 1 96.19 50 CYS B C 1
ATOM 1701 O O . CYS B 1 50 ? -5.941 -17.281 -19.578 1 96.19 50 CYS B O 1
ATOM 1703 N N . GLU B 1 51 ? -3.785 -17.781 -19.422 1 96.44 51 GLU B N 1
ATOM 1704 C CA . GLU B 1 51 ? -3.865 -19 -20.203 1 96.44 51 GLU B CA 1
ATOM 1705 C C . GLU B 1 51 ? -3.549 -20.234 -19.359 1 96.44 51 GLU B C 1
ATOM 1707 O O . GLU B 1 51 ? -2.574 -20.234 -18.609 1 96.44 51 GLU B O 1
ATOM 1712 N N . PHE B 1 52 ? -4.367 -21.328 -19.562 1 95.81 52 PHE B N 1
ATOM 1713 C CA . PHE B 1 52 ? -4.219 -22.469 -18.672 1 95.81 52 PHE B CA 1
ATOM 1714 C C . PHE B 1 52 ? -4.098 -23.766 -19.469 1 95.81 52 PHE B C 1
ATOM 1716 O O . PHE B 1 52 ? -4.258 -24.859 -18.906 1 95.81 52 PHE B O 1
ATOM 1723 N N . GLY B 1 53 ? -3.875 -23.688 -20.75 1 92.12 53 GLY B N 1
ATOM 1724 C CA . GLY B 1 53 ? -3.594 -24.844 -21.578 1 92.12 53 GLY B CA 1
ATOM 1725 C C . GLY B 1 53 ? -4.695 -25.875 -21.547 1 92.12 53 GLY B C 1
ATOM 1726 O O . GLY B 1 53 ? -4.422 -27.078 -21.578 1 92.12 53 GLY B O 1
ATOM 1727 N N . GLY B 1 54 ? -5.953 -25.453 -21.375 1 92.31 54 GLY B N 1
ATOM 1728 C CA . GLY B 1 54 ? -7.074 -26.375 -21.359 1 92.31 54 GLY B CA 1
ATOM 1729 C C . GLY B 1 54 ? -7.461 -26.812 -19.953 1 92.31 54 GLY B C 1
ATOM 1730 O O . GLY B 1 54 ? -8.5 -27.438 -19.75 1 92.31 54 GLY B O 1
ATOM 1731 N N . PHE B 1 55 ? -6.66 -26.531 -18.969 1 93.25 55 PHE B N 1
ATOM 1732 C CA . PHE B 1 55 ? -6.926 -26.922 -17.578 1 93.25 55 PHE B CA 1
ATOM 1733 C C . PHE B 1 55 ? -7.977 -26.016 -16.953 1 93.25 55 PHE B C 1
ATOM 1735 O O . PHE B 1 55 ? -8.602 -26.375 -15.961 1 93.25 55 PHE B O 1
ATOM 1742 N N . ALA B 1 56 ? -8.156 -24.859 -17.469 1 91.44 56 ALA B N 1
ATOM 1743 C CA . ALA B 1 56 ? -9.172 -23.891 -17.078 1 91.44 56 ALA B CA 1
ATOM 1744 C C . ALA B 1 56 ? -9.484 -22.922 -18.203 1 91.44 56 ALA B C 1
ATOM 1746 O O . ALA B 1 56 ? -8.75 -22.859 -19.188 1 91.44 56 ALA B O 1
ATOM 1747 N N . GLU B 1 57 ? -10.602 -22.203 -18.047 1 92.19 57 GLU B N 1
ATOM 1748 C CA . GLU B 1 57 ? -10.969 -21.219 -19.047 1 92.19 57 GLU B CA 1
ATOM 1749 C C . GLU B 1 57 ? -9.977 -20.047 -19.062 1 92.19 57 GLU B C 1
ATOM 1751 O O . GLU B 1 57 ? -9.43 -19.688 -18.031 1 92.19 57 GLU B O 1
ATOM 1756 N N . ARG B 1 58 ? -9.844 -19.578 -20.234 1 93.69 58 ARG B N 1
ATOM 1757 C CA . ARG B 1 58 ? -9 -18.391 -20.375 1 93.69 58 ARG B CA 1
ATOM 1758 C C . ARG B 1 58 ? -9.609 -17.203 -19.641 1 93.69 58 ARG B C 1
ATOM 1760 O O . ARG B 1 58 ? -10.828 -17 -19.672 1 93.69 58 ARG B O 1
ATOM 1767 N N . ARG B 1 59 ? -8.805 -16.344 -19.031 1 91.75 59 ARG B N 1
ATOM 1768 C CA . ARG B 1 59 ? -9.234 -15.086 -18.453 1 91.75 59 ARG B CA 1
ATOM 1769 C C . ARG B 1 59 ? -9.016 -13.93 -19.438 1 91.75 59 ARG B C 1
ATOM 1771 O O . ARG B 1 59 ? -7.875 -13.609 -19.781 1 91.75 59 ARG B O 1
ATOM 1778 N N . GLU B 1 60 ? -10 -13.344 -19.875 1 88.94 60 GLU B N 1
ATOM 1779 C CA . GLU B 1 60 ? -9.906 -12.266 -20.859 1 88.94 60 GLU B CA 1
ATOM 1780 C C . GLU B 1 60 ? -9.883 -10.898 -20.172 1 88.94 60 GLU B C 1
ATOM 1782 O O . GLU B 1 60 ? -10.461 -10.719 -19.109 1 88.94 60 GLU B O 1
ATOM 1787 N N . GLY B 1 61 ? -9.234 -10.016 -20.75 1 87.81 61 GLY B N 1
ATOM 1788 C CA . GLY B 1 61 ? -9.359 -8.609 -20.391 1 87.81 61 GLY B CA 1
ATOM 1789 C C . GLY B 1 61 ? -8.508 -8.234 -19.188 1 87.81 61 GLY B C 1
ATOM 1790 O O . GLY B 1 61 ? -8.602 -7.117 -18.672 1 87.81 61 GLY B O 1
ATOM 1791 N N . SER B 1 62 ? -7.617 -9.172 -18.734 1 90.31 62 SER B N 1
ATOM 1792 C CA . SER B 1 62 ? -6.859 -8.859 -17.531 1 90.31 62 SER B CA 1
ATOM 1793 C C . SER B 1 62 ? -5.648 -7.988 -17.844 1 90.31 62 SER B C 1
ATOM 1795 O O . SER B 1 62 ? -5.059 -7.387 -16.953 1 90.31 62 SER B O 1
ATOM 1797 N N . GLU B 1 63 ? -5.285 -7.902 -19.078 1 91.69 63 GLU B N 1
ATOM 1798 C CA . GLU B 1 63 ? -4.113 -7.137 -19.5 1 91.69 63 GLU B CA 1
ATOM 1799 C C . GLU B 1 63 ? -4.27 -5.656 -19.156 1 91.69 63 GLU B C 1
ATOM 1801 O O . GLU B 1 63 ? -3.291 -4.988 -18.812 1 91.69 63 GLU B O 1
ATOM 1806 N N . HIS B 1 64 ? -5.434 -5.223 -19.297 1 90.94 64 HIS B N 1
ATOM 1807 C CA . HIS B 1 64 ? -5.688 -3.832 -18.938 1 90.94 64 HIS B CA 1
ATOM 1808 C C . HIS B 1 64 ? -5.438 -3.59 -17.453 1 90.94 64 HIS B C 1
ATOM 1810 O O . HIS B 1 64 ? -4.809 -2.598 -17.078 1 90.94 64 HIS B O 1
ATOM 1816 N N . ASP B 1 65 ? -5.906 -4.535 -16.703 1 90.69 65 ASP B N 1
ATOM 1817 C CA . ASP B 1 65 ? -5.688 -4.434 -15.258 1 90.69 65 ASP B CA 1
ATOM 1818 C C . ASP B 1 65 ? -4.199 -4.449 -14.922 1 90.69 65 ASP B C 1
ATOM 1820 O O . ASP B 1 65 ? -3.736 -3.67 -14.086 1 90.69 65 ASP B O 1
ATOM 1824 N N . VAL B 1 66 ? -3.492 -5.258 -15.586 1 95.19 66 VAL B N 1
ATOM 1825 C CA . VAL B 1 66 ? -2.057 -5.371 -15.359 1 95.19 66 VAL B CA 1
ATOM 1826 C C . VAL B 1 66 ? -1.379 -4.035 -15.664 1 95.19 66 VAL B C 1
ATOM 1828 O O . VAL B 1 66 ? -0.596 -3.531 -14.859 1 95.19 66 VAL B O 1
ATOM 1831 N N . ARG B 1 67 ? -1.648 -3.5 -16.766 1 94.88 67 ARG B N 1
ATOM 1832 C CA . ARG B 1 67 ? -1.048 -2.234 -17.172 1 94.88 67 ARG B CA 1
ATOM 1833 C C . ARG B 1 67 ? -1.367 -1.13 -16.172 1 94.88 67 ARG B C 1
ATOM 1835 O O . ARG B 1 67 ? -0.5 -0.322 -15.836 1 94.88 67 ARG B O 1
ATOM 1842 N N . ARG B 1 68 ? -2.555 -1.189 -15.828 1 90.5 68 ARG B N 1
ATOM 1843 C CA . ARG B 1 68 ? -2.994 -0.188 -14.859 1 90.5 68 ARG B CA 1
ATOM 1844 C C . ARG B 1 68 ? -2.24 -0.332 -13.539 1 90.5 68 ARG B C 1
ATOM 1846 O O . ARG B 1 68 ? -1.753 0.656 -12.992 1 90.5 68 ARG B O 1
ATOM 1853 N N . MET B 1 69 ? -2.123 -1.521 -13.062 1 92.94 69 MET B N 1
ATOM 1854 C CA . MET B 1 69 ? -1.427 -1.764 -11.805 1 92.94 69 MET B CA 1
ATOM 1855 C C . MET B 1 69 ? 0.055 -1.423 -11.93 1 92.94 69 MET B C 1
ATOM 1857 O O . MET B 1 69 ? 0.63 -0.804 -11.031 1 92.94 69 MET B O 1
ATOM 1861 N N . GLU B 1 70 ? 0.627 -1.823 -12.984 1 96.31 70 GLU B N 1
ATOM 1862 C CA . GLU B 1 70 ? 2.035 -1.506 -13.203 1 96.31 70 GLU B CA 1
ATOM 1863 C C . GLU B 1 70 ? 2.268 0.003 -13.195 1 96.31 70 GLU B C 1
ATOM 1865 O O . GLU B 1 70 ? 3.197 0.49 -12.547 1 96.31 70 GLU B O 1
ATOM 1870 N N . ALA B 1 71 ? 1.43 0.668 -13.867 1 92.69 71 ALA B N 1
ATOM 1871 C CA . ALA B 1 71 ? 1.545 2.123 -13.922 1 92.69 71 ALA B CA 1
ATOM 1872 C C . ALA B 1 71 ? 1.385 2.74 -12.539 1 92.69 71 ALA B C 1
ATOM 1874 O O . ALA B 1 71 ? 2.148 3.629 -12.156 1 92.69 71 ALA B O 1
ATOM 1875 N N . LEU B 1 72 ? 0.413 2.277 -11.852 1 89.81 72 LEU B N 1
ATOM 1876 C CA . LEU B 1 72 ? 0.106 2.777 -10.516 1 89.81 72 LEU B CA 1
ATOM 1877 C C . LEU B 1 72 ? 1.294 2.592 -9.578 1 89.81 72 LEU B C 1
ATOM 1879 O O . LEU B 1 72 ? 1.749 3.549 -8.953 1 89.81 72 LEU B O 1
ATOM 1883 N N . PHE B 1 73 ? 1.892 1.423 -9.523 1 94.06 73 PHE B N 1
ATOM 1884 C CA . PHE B 1 73 ? 2.953 1.146 -8.562 1 94.06 73 PHE B CA 1
ATOM 1885 C C . PHE B 1 73 ? 4.266 1.774 -9.016 1 94.06 73 PHE B C 1
ATOM 1887 O O . PHE B 1 73 ? 5.109 2.123 -8.18 1 94.06 73 PHE B O 1
ATOM 1894 N N . THR B 1 74 ? 4.395 1.952 -10.25 1 94.69 74 THR B N 1
ATOM 1895 C CA . THR B 1 74 ? 5.535 2.719 -10.742 1 94.69 74 THR B CA 1
ATOM 1896 C C . THR B 1 74 ? 5.457 4.168 -10.266 1 94.69 74 THR B C 1
ATOM 1898 O O . THR B 1 74 ? 6.457 4.734 -9.812 1 94.69 74 THR B O 1
ATOM 1901 N N . GLU B 1 75 ? 4.273 4.719 -10.359 1 87.38 75 GLU B N 1
ATOM 1902 C CA . GLU B 1 75 ? 4.059 6.078 -9.875 1 87.38 75 GLU B CA 1
ATOM 1903 C C . GLU B 1 75 ? 4.328 6.18 -8.375 1 87.38 75 GLU B C 1
ATOM 1905 O O . GLU B 1 75 ? 4.789 7.215 -7.891 1 87.38 75 GLU B O 1
ATOM 1910 N N . PHE B 1 76 ? 4.109 5.109 -7.742 1 88.44 76 PHE B N 1
ATOM 1911 C CA . PHE B 1 76 ? 4.344 5.047 -6.301 1 88.44 76 PHE B CA 1
ATOM 1912 C C . PHE B 1 76 ? 5.793 4.688 -6.004 1 88.44 76 PHE B C 1
ATOM 1914 O O . PHE B 1 76 ? 6.133 4.352 -4.867 1 88.44 76 PHE B O 1
ATOM 1921 N N . HIS B 1 77 ? 6.699 4.652 -6.98 1 92.12 77 HIS B N 1
ATOM 1922 C CA . HIS B 1 77 ? 8.141 4.473 -6.883 1 92.12 77 HIS B CA 1
ATOM 1923 C C . HIS B 1 77 ? 8.492 3.047 -6.469 1 92.12 77 HIS B C 1
ATOM 1925 O O . HIS B 1 77 ? 9.391 2.836 -5.652 1 92.12 77 HIS B O 1
ATOM 1931 N N . PHE B 1 78 ? 7.691 2.137 -6.906 1 95.56 78 PHE B N 1
ATOM 1932 C CA . PHE B 1 78 ? 8.078 0.732 -6.816 1 95.56 78 PHE B CA 1
ATOM 1933 C C . PHE B 1 78 ? 8.789 0.281 -8.086 1 95.56 78 PHE B C 1
ATOM 1935 O O . PHE B 1 78 ? 8.578 0.854 -9.156 1 95.56 78 PHE B O 1
ATOM 1942 N N . HIS B 1 79 ? 9.688 -0.652 -7.902 1 97.75 79 HIS B N 1
ATOM 1943 C CA . HIS B 1 79 ? 10.219 -1.382 -9.047 1 97.75 79 HIS B CA 1
ATOM 1944 C C . HIS B 1 79 ? 9.281 -2.52 -9.453 1 97.75 79 HIS B C 1
ATOM 1946 O O . HIS B 1 79 ? 9.195 -3.535 -8.758 1 97.75 79 HIS B O 1
ATOM 1952 N N . CYS B 1 80 ? 8.641 -2.402 -10.625 1 98.31 80 CYS B N 1
ATOM 1953 C CA . CYS B 1 80 ? 7.617 -3.363 -11.016 1 98.31 80 CYS B CA 1
ATOM 1954 C C . CYS B 1 80 ? 8.211 -4.473 -11.875 1 98.31 80 CYS B C 1
ATOM 1956 O O . CYS B 1 80 ? 8.984 -4.203 -12.797 1 98.31 80 CYS B O 1
ATOM 1958 N N . ILE B 1 81 ? 7.875 -5.684 -11.523 1 98.69 81 ILE B N 1
ATOM 1959 C CA . ILE B 1 81 ? 8.164 -6.879 -12.312 1 98.69 81 ILE B CA 1
ATOM 1960 C C . ILE B 1 81 ? 6.859 -7.555 -12.719 1 98.69 81 ILE B C 1
ATOM 1962 O O . ILE B 1 81 ? 6.055 -7.934 -11.867 1 98.69 81 ILE B O 1
ATOM 1966 N N . VAL B 1 82 ? 6.672 -7.711 -14.062 1 98.69 82 VAL B N 1
ATOM 1967 C CA . VAL B 1 82 ? 5.438 -8.305 -14.57 1 98.69 82 VAL B CA 1
ATOM 1968 C C . VAL B 1 82 ? 5.758 -9.602 -15.305 1 98.69 82 VAL B C 1
ATOM 1970 O O . VAL B 1 82 ? 6.648 -9.641 -16.156 1 98.69 82 VAL B O 1
ATOM 1973 N N . ARG B 1 83 ? 5.082 -10.664 -14.898 1 98.75 83 ARG B N 1
ATOM 1974 C CA . ARG B 1 83 ? 5.184 -11.945 -15.586 1 98.75 83 ARG B CA 1
ATOM 1975 C C . ARG B 1 83 ? 3.799 -12.523 -15.867 1 98.75 83 ARG B C 1
ATOM 1977 O O . ARG B 1 83 ? 2.842 -12.242 -15.148 1 98.75 83 ARG B O 1
ATOM 1984 N N . SER B 1 84 ? 3.707 -13.359 -16.953 1 98.25 84 SER B N 1
ATOM 1985 C CA . SER B 1 84 ? 2.422 -13.938 -17.328 1 98.25 84 SER B CA 1
ATOM 1986 C C . SER B 1 84 ? 2.543 -15.438 -17.562 1 98.25 84 SER B C 1
ATOM 1988 O O . SER B 1 84 ? 3.568 -15.914 -18.062 1 98.25 84 SER B O 1
ATOM 1990 N N . ASN B 1 85 ? 1.472 -16.062 -17.203 1 98.25 85 ASN B N 1
ATOM 1991 C CA . ASN B 1 85 ? 1.274 -17.469 -17.547 1 98.25 85 ASN B CA 1
ATOM 1992 C C . ASN B 1 85 ? 2.447 -18.328 -17.094 1 98.25 85 ASN B C 1
ATOM 1994 O O . ASN B 1 85 ? 3.033 -19.062 -17.891 1 98.25 85 ASN B O 1
ATOM 1998 N N . LEU B 1 86 ? 2.65 -18.25 -15.805 1 98.5 86 LEU B N 1
ATOM 1999 C CA . LEU B 1 86 ? 3.744 -19.016 -15.211 1 98.5 86 LEU B CA 1
ATOM 2000 C C . LEU B 1 86 ? 3.268 -20.391 -14.766 1 98.5 86 LEU B C 1
ATOM 2002 O O . LEU B 1 86 ? 2.17 -20.531 -14.219 1 98.5 86 LEU B O 1
ATOM 2006 N N . ARG B 1 87 ? 4.074 -21.328 -15.016 1 98.38 87 ARG B N 1
ATOM 2007 C CA . ARG B 1 87 ? 3.881 -22.641 -14.414 1 98.38 87 ARG B CA 1
ATOM 2008 C C . ARG B 1 87 ? 4.164 -22.609 -12.922 1 98.38 87 ARG B C 1
ATOM 2010 O O . ARG B 1 87 ? 4.789 -21.672 -12.422 1 98.38 87 ARG B O 1
ATOM 2017 N N . ALA B 1 88 ? 3.691 -23.609 -12.211 1 98.5 88 ALA B N 1
ATOM 2018 C CA . ALA B 1 88 ? 3.836 -23.641 -10.758 1 98.5 88 ALA B CA 1
ATOM 2019 C C . ALA B 1 88 ? 5.301 -23.516 -10.352 1 98.5 88 ALA B C 1
ATOM 2021 O O . ALA B 1 88 ? 5.637 -22.703 -9.484 1 98.5 88 ALA B O 1
ATOM 2022 N N . ARG B 1 89 ? 6.129 -24.297 -10.977 1 98.38 89 ARG B N 1
ATOM 2023 C CA . ARG B 1 89 ? 7.551 -24.297 -10.641 1 98.38 89 ARG B CA 1
ATOM 2024 C C . ARG B 1 89 ? 8.156 -22.922 -10.867 1 98.38 89 ARG B C 1
ATOM 2026 O O . ARG B 1 89 ? 8.93 -22.438 -10.047 1 98.38 89 ARG B O 1
ATOM 2033 N N . ASP B 1 90 ? 7.848 -22.25 -11.969 1 98.69 90 ASP B N 1
ATOM 2034 C CA . ASP B 1 90 ? 8.398 -20.938 -12.312 1 98.69 90 ASP B CA 1
ATOM 2035 C C . ASP B 1 90 ? 7.859 -19.859 -11.383 1 98.69 90 ASP B C 1
ATOM 2037 O O . ASP B 1 90 ? 8.586 -18.922 -11.023 1 98.69 90 ASP B O 1
ATOM 2041 N N . MET B 1 91 ? 6.59 -19.922 -11.047 1 98.62 91 MET B N 1
ATOM 2042 C CA . MET B 1 91 ? 5.996 -18.969 -10.117 1 98.62 91 MET B CA 1
ATOM 2043 C C . MET B 1 91 ? 6.68 -19.047 -8.75 1 98.62 91 MET B C 1
ATOM 2045 O O . MET B 1 91 ? 7.059 -18.016 -8.188 1 98.62 91 MET B O 1
ATOM 2049 N N . LYS B 1 92 ? 6.863 -20.266 -8.32 1 98.56 92 LYS B N 1
ATOM 2050 C CA . LYS B 1 92 ? 7.543 -20.453 -7.039 1 98.56 92 LYS B CA 1
ATOM 2051 C C . LYS B 1 92 ? 8.977 -19.922 -7.098 1 98.56 92 LYS B C 1
ATOM 2053 O O . LYS B 1 92 ? 9.438 -19.266 -6.16 1 98.56 92 LYS B O 1
ATOM 2058 N N . ALA B 1 93 ? 9.656 -20.203 -8.164 1 98.62 93 ALA B N 1
ATOM 2059 C CA . ALA B 1 93 ? 11.031 -19.75 -8.32 1 98.62 93 ALA B CA 1
ATOM 2060 C C . ALA B 1 93 ? 11.109 -18.219 -8.32 1 98.62 93 ALA B C 1
ATOM 2062 O O . ALA B 1 93 ? 11.992 -17.641 -7.688 1 98.62 93 ALA B O 1
ATOM 2063 N N . LEU B 1 94 ? 10.234 -17.578 -8.984 1 98.81 94 LEU B N 1
ATOM 2064 C CA . LEU B 1 94 ? 10.211 -16.125 -9.062 1 98.81 94 LEU B CA 1
ATOM 2065 C C . LEU B 1 94 ? 9.922 -15.516 -7.695 1 98.81 94 LEU B C 1
ATOM 2067 O O . LEU B 1 94 ? 10.578 -14.555 -7.285 1 98.81 94 LEU B O 1
ATOM 2071 N N . LEU B 1 95 ? 8.953 -16.062 -7.055 1 98.69 95 LEU B N 1
ATOM 2072 C CA . LEU B 1 95 ? 8.602 -15.586 -5.715 1 98.69 95 LEU B CA 1
ATOM 2073 C C . LEU B 1 95 ? 9.773 -15.789 -4.754 1 98.69 95 LEU B C 1
ATOM 2075 O O . LEU B 1 95 ? 10.094 -14.891 -3.973 1 98.69 95 LEU B O 1
ATOM 2079 N N . SER B 1 96 ? 10.406 -16.938 -4.855 1 98.31 96 SER B N 1
ATOM 2080 C CA . SER B 1 96 ? 11.57 -17.219 -4.023 1 98.31 96 SER B CA 1
ATOM 2081 C C . SER B 1 96 ? 12.703 -16.25 -4.32 1 98.31 96 SER B C 1
ATOM 2083 O O . SER B 1 96 ? 13.359 -15.758 -3.4 1 98.31 96 SER B O 1
ATOM 2085 N N . TRP B 1 97 ? 12.945 -16.031 -5.59 1 98.62 97 TRP B N 1
ATOM 2086 C CA . TRP B 1 97 ? 13.953 -15.062 -6 1 98.62 97 TRP B CA 1
ATOM 2087 C C . TRP B 1 97 ? 13.648 -13.688 -5.434 1 98.62 97 TRP B C 1
ATOM 2089 O O . TRP B 1 97 ? 14.539 -13 -4.922 1 98.62 97 TRP B O 1
ATOM 2099 N N . THR B 1 98 ? 12.383 -13.273 -5.461 1 98.44 98 THR B N 1
ATOM 2100 C CA . THR B 1 98 ? 11.938 -11.969 -4.969 1 98.44 98 THR B CA 1
ATOM 2101 C C . THR B 1 98 ? 12.164 -11.859 -3.465 1 98.44 98 THR B C 1
ATOM 2103 O O . THR B 1 98 ? 12.406 -10.758 -2.951 1 98.44 98 THR B O 1
ATOM 2106 N N . ALA B 1 99 ? 12.094 -12.961 -2.758 1 97.94 99 ALA B N 1
ATOM 2107 C CA . ALA B 1 99 ? 12.203 -12.992 -1.302 1 97.94 99 ALA B CA 1
ATOM 2108 C C . ALA B 1 99 ? 13.664 -12.875 -0.858 1 97.94 99 ALA B C 1
ATOM 2110 O O . ALA B 1 99 ? 13.938 -12.641 0.32 1 97.94 99 ALA B O 1
ATOM 2111 N N . GLN B 1 100 ? 14.57 -12.984 -1.73 1 97.94 100 GLN B N 1
ATOM 2112 C CA . GLN B 1 100 ? 15.992 -13 -1.376 1 97.94 100 GLN B CA 1
ATOM 2113 C C . GLN B 1 100 ? 16.453 -11.617 -0.916 1 97.94 100 GLN B C 1
ATOM 2115 O O . GLN B 1 100 ? 16.016 -10.602 -1.448 1 97.94 100 GLN B O 1
ATOM 2120 N N . PRO B 1 101 ? 17.422 -11.594 0.007 1 96.56 101 PRO B N 1
ATOM 2121 C CA . PRO B 1 101 ? 17.906 -10.32 0.545 1 96.56 101 PRO B CA 1
ATOM 2122 C C . PRO B 1 101 ? 18.453 -9.398 -0.538 1 96.56 101 PRO B C 1
ATOM 2124 O O . PRO B 1 101 ? 18.281 -8.18 -0.457 1 96.56 101 PRO B O 1
ATOM 2127 N N . GLU B 1 102 ? 19.078 -9.922 -1.543 1 96.94 102 GLU B N 1
ATOM 2128 C CA . GLU B 1 102 ? 19.672 -9.125 -2.615 1 96.94 102 GLU B CA 1
ATOM 2129 C C . GLU B 1 102 ? 18.609 -8.32 -3.359 1 96.94 102 GLU B C 1
ATOM 2131 O O . GLU B 1 102 ? 18.875 -7.227 -3.854 1 96.94 102 GLU B O 1
ATOM 2136 N N . GLN B 1 103 ? 17.406 -8.844 -3.4 1 97.19 103 GLN B N 1
ATOM 2137 C CA . GLN B 1 103 ? 16.328 -8.188 -4.133 1 97.19 103 GLN B CA 1
ATOM 2138 C C . GLN B 1 103 ? 15.633 -7.148 -3.264 1 97.19 103 GLN B C 1
ATOM 2140 O O . GLN B 1 103 ? 14.977 -6.242 -3.779 1 97.19 103 GLN B O 1
ATOM 2145 N N . GLN B 1 104 ? 15.773 -7.27 -1.952 1 96.56 104 GLN B N 1
ATOM 2146 C CA . GLN B 1 104 ? 14.961 -6.469 -1.041 1 96.56 104 GLN B CA 1
ATOM 2147 C C . GLN B 1 104 ? 15.812 -5.449 -0.298 1 96.56 104 GLN B C 1
ATOM 2149 O O . GLN B 1 104 ? 15.398 -4.91 0.73 1 96.56 104 GLN B O 1
ATOM 2154 N N . GLN B 1 105 ? 16.969 -5.297 -0.726 1 92.25 105 GLN B N 1
ATOM 2155 C CA . GLN B 1 105 ? 17.859 -4.352 -0.057 1 92.25 105 GLN B CA 1
ATOM 2156 C C . GLN B 1 105 ? 17.281 -2.939 -0.082 1 92.25 105 GLN B C 1
ATOM 2158 O O . GLN B 1 105 ? 16.969 -2.414 -1.15 1 92.25 105 GLN B O 1
ATOM 2163 N N . GLY B 1 106 ? 17.125 -2.355 1.121 1 91.81 106 GLY B N 1
ATOM 2164 C CA . GLY B 1 106 ? 16.688 -0.974 1.22 1 91.81 106 GLY B CA 1
ATOM 2165 C C . GLY B 1 106 ? 15.195 -0.81 0.991 1 91.81 106 GLY B C 1
ATOM 2166 O O . GLY B 1 106 ? 14.688 0.313 0.97 1 91.81 106 GLY B O 1
ATOM 2167 N N . ALA B 1 107 ? 14.516 -1.89 0.801 1 94.69 107 ALA B N 1
ATOM 2168 C CA . ALA B 1 107 ? 13.078 -1.828 0.517 1 94.69 107 ALA B CA 1
ATOM 2169 C C . ALA B 1 107 ? 12.289 -1.484 1.774 1 94.69 107 ALA B C 1
ATOM 2171 O O . ALA B 1 107 ? 12.586 -1.981 2.861 1 94.69 107 ALA B O 1
ATOM 2172 N N . ASP B 1 108 ? 11.258 -0.691 1.592 1 94.38 108 ASP B N 1
ATOM 2173 C CA . ASP B 1 108 ? 10.336 -0.362 2.678 1 94.38 108 ASP B CA 1
ATOM 2174 C C . ASP B 1 108 ? 9.156 -1.328 2.707 1 94.38 108 ASP B C 1
ATOM 2176 O O . ASP B 1 108 ? 8.57 -1.565 3.764 1 94.38 108 ASP B O 1
ATOM 2180 N N . CYS B 1 109 ? 8.906 -1.856 1.591 1 95.94 109 CYS B N 1
ATOM 2181 C CA . CYS B 1 109 ? 7.656 -2.578 1.402 1 95.94 109 CYS B CA 1
ATOM 2182 C C . CYS B 1 109 ? 7.758 -3.551 0.233 1 95.94 109 CYS B C 1
ATOM 2184 O O . CYS B 1 109 ? 8.531 -3.328 -0.7 1 95.94 109 CYS B O 1
ATOM 2186 N N . LEU B 1 110 ? 7.059 -4.594 0.32 1 97.56 110 LEU B N 1
ATOM 2187 C CA . LEU B 1 110 ? 6.859 -5.512 -0.798 1 97.56 110 LEU B CA 1
ATOM 2188 C C . LEU B 1 110 ? 5.387 -5.57 -1.197 1 97.56 110 LEU B C 1
ATOM 2190 O O . LEU B 1 110 ? 4.508 -5.633 -0.335 1 97.56 110 LEU B O 1
ATOM 2194 N N . VAL B 1 111 ? 5.148 -5.535 -2.473 1 97.56 111 VAL B N 1
ATOM 2195 C CA . VAL B 1 111 ? 3.807 -5.73 -3.01 1 97.56 111 VAL B CA 1
ATOM 2196 C C . VAL B 1 111 ? 3.809 -6.906 -3.986 1 97.56 111 VAL B C 1
ATOM 2198 O O . VAL B 1 111 ? 4.645 -6.969 -4.891 1 97.56 111 VAL B O 1
ATOM 2201 N N . VAL B 1 112 ? 2.934 -7.875 -3.809 1 98 112 VAL B N 1
ATOM 2202 C CA . VAL B 1 112 ? 2.74 -8.992 -4.723 1 98 112 VAL B CA 1
ATOM 2203 C C . VAL B 1 112 ? 1.285 -9.039 -5.188 1 98 112 VAL B C 1
ATOM 2205 O O . VAL B 1 112 ? 0.366 -9.086 -4.367 1 98 112 VAL B O 1
ATOM 2208 N N . ILE B 1 113 ? 1.093 -9 -6.461 1 96.56 113 ILE B N 1
ATOM 2209 C CA . ILE B 1 113 ? -0.229 -9.062 -7.074 1 96.56 113 ILE B CA 1
ATOM 2210 C C . ILE B 1 113 ? -0.354 -10.336 -7.898 1 96.56 113 ILE B C 1
ATOM 2212 O O . ILE B 1 113 ? 0.388 -10.539 -8.867 1 96.56 113 ILE B O 1
ATOM 2216 N N . LEU B 1 114 ? -1.261 -11.211 -7.52 1 96.69 114 LE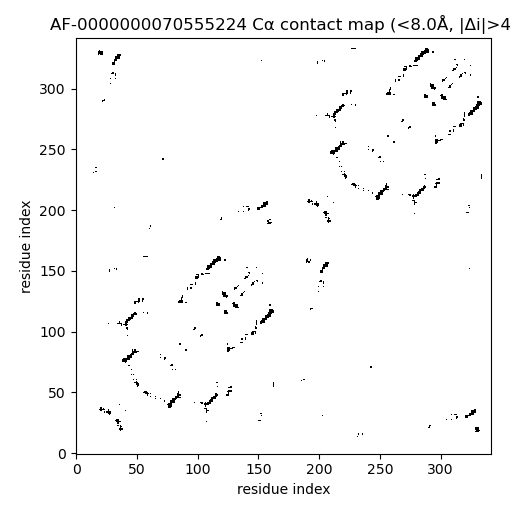U B N 1
ATOM 2217 C CA . LEU B 1 114 ? -1.514 -12.461 -8.219 1 96.69 114 LEU B CA 1
ATOM 2218 C C . LEU B 1 114 ? -2.895 -12.461 -8.867 1 96.69 114 LEU B C 1
ATOM 2220 O O . LEU B 1 114 ? -3.908 -12.359 -8.172 1 96.69 114 LEU B O 1
ATOM 2224 N N . MET B 1 115 ? -2.902 -12.508 -10.148 1 94.69 115 MET B N 1
ATOM 2225 C CA . MET B 1 115 ? -4.137 -12.555 -10.93 1 94.69 115 MET B CA 1
ATOM 2226 C C . MET B 1 115 ? -4.262 -13.883 -11.672 1 94.69 115 MET B C 1
ATOM 2228 O O . MET B 1 115 ? -3.428 -14.211 -12.516 1 94.69 115 MET B O 1
ATOM 2232 N N . SER B 1 116 ? -5.176 -14.664 -11.32 1 95.75 116 SER B N 1
ATOM 2233 C CA . SER B 1 116 ? -5.352 -16 -11.875 1 95.75 116 SER B CA 1
ATOM 2234 C C . SER B 1 116 ? -6.742 -16.547 -11.578 1 95.75 116 SER B C 1
ATOM 2236 O O . SER B 1 116 ? -7.66 -15.789 -11.258 1 95.75 116 SER B O 1
ATOM 2238 N N . HIS B 1 117 ? -6.961 -17.766 -11.992 1 94.06 117 HIS B N 1
ATOM 2239 C CA . HIS B 1 117 ? -8.047 -18.547 -11.422 1 94.06 117 HIS B CA 1
ATOM 2240 C C . HIS B 1 117 ? -7.637 -19.172 -10.086 1 94.06 117 HIS B C 1
ATOM 2242 O O . HIS B 1 117 ? -6.449 -19.203 -9.75 1 94.06 117 HIS B O 1
ATOM 2248 N N . GLY B 1 118 ? -8.664 -19.547 -9.359 1 92.25 118 GLY B N 1
ATOM 2249 C CA . GLY B 1 118 ? -8.406 -20.156 -8.062 1 92.25 118 GLY B CA 1
ATOM 2250 C C . GLY B 1 118 ? -9.656 -20.297 -7.211 1 92.25 118 GLY B C 1
ATOM 2251 O O . GLY B 1 118 ? -10.727 -19.812 -7.594 1 92.25 118 GLY B O 1
ATOM 2252 N N . LYS B 1 119 ? -9.508 -21.062 -6.172 1 85.56 119 LYS B N 1
ATOM 2253 C CA . LYS B 1 119 ? -10.57 -21.234 -5.18 1 85.56 119 LYS B CA 1
ATOM 2254 C C . LYS B 1 119 ? -10 -21.297 -3.768 1 85.56 119 LYS B C 1
ATOM 2256 O O . LYS B 1 119 ? -8.984 -21.953 -3.529 1 85.56 119 LYS B O 1
ATOM 2261 N N . ARG B 1 120 ? -10.672 -20.484 -2.91 1 82.38 120 ARG B N 1
ATOM 2262 C CA . ARG B 1 120 ? -10.258 -20.438 -1.512 1 82.38 120 ARG B CA 1
ATOM 2263 C C . ARG B 1 120 ? -8.789 -20.047 -1.386 1 82.38 120 ARG B C 1
ATOM 2265 O O . ARG B 1 120 ? -8.414 -18.922 -1.757 1 82.38 120 ARG B O 1
ATOM 2272 N N . ASP B 1 121 ? -7.898 -20.938 -0.908 1 89.81 121 ASP B N 1
ATOM 2273 C CA . ASP B 1 121 ? -6.504 -20.578 -0.659 1 89.81 121 ASP B CA 1
ATOM 2274 C C . ASP B 1 121 ? -5.594 -21.156 -1.74 1 89.81 121 ASP B C 1
ATOM 2276 O O . ASP B 1 121 ? -4.379 -21.266 -1.548 1 89.81 121 ASP B O 1
ATOM 2280 N N . LEU B 1 122 ? -6.289 -21.469 -2.883 1 94.88 122 LEU B N 1
ATOM 2281 C CA . LEU B 1 122 ? -5.512 -22.031 -3.982 1 94.88 122 LEU B CA 1
ATOM 2282 C C . LEU B 1 122 ? -5.512 -21.094 -5.18 1 94.88 122 LEU B C 1
ATOM 2284 O O . LEU B 1 122 ? -6.531 -20.484 -5.492 1 94.88 122 LEU B O 1
ATOM 2288 N N . ILE B 1 123 ? -4.391 -21.078 -5.863 1 96.31 123 ILE B N 1
ATOM 2289 C CA . ILE B 1 123 ? -4.266 -20.312 -7.094 1 96.31 123 ILE B CA 1
ATOM 2290 C C . ILE B 1 123 ? -3.822 -21.219 -8.234 1 96.31 123 ILE B C 1
ATOM 2292 O O . ILE B 1 123 ? -2.922 -22.047 -8.062 1 96.31 123 ILE B O 1
ATOM 2296 N N . ASP B 1 124 ? -4.473 -21.047 -9.352 1 96.62 124 ASP B N 1
ATOM 2297 C CA . ASP B 1 124 ? -4.16 -21.875 -10.508 1 96.62 124 ASP B CA 1
ATOM 2298 C C . ASP B 1 124 ? -2.928 -21.344 -11.242 1 96.62 124 ASP B C 1
ATOM 2300 O O . ASP B 1 124 ? -2.775 -20.141 -11.422 1 96.62 124 ASP B O 1
ATOM 2304 N N . CYS B 1 125 ? -2.074 -22.281 -11.617 1 97.88 125 CYS B N 1
ATOM 2305 C CA . CYS B 1 125 ? -0.945 -21.953 -12.477 1 97.88 125 CYS B CA 1
ATOM 2306 C C . CYS B 1 125 ? -1.224 -22.359 -13.922 1 97.88 125 CYS B C 1
ATOM 2308 O O . CYS B 1 125 ? -2.238 -23 -14.203 1 97.88 125 CYS B O 1
ATOM 2310 N N . SER B 1 126 ? -0.393 -21.953 -14.828 1 97.56 126 SER B N 1
ATOM 2311 C CA . SER B 1 126 ? -0.681 -22.109 -16.25 1 97.56 126 SER B CA 1
ATOM 2312 C C . SER B 1 126 ? -0.607 -23.562 -16.672 1 97.56 126 SER B C 1
ATOM 2314 O O . SER B 1 126 ? -1.145 -23.938 -17.719 1 97.56 126 SER B O 1
ATOM 2316 N N . ASP B 1 127 ? 0.044 -24.438 -15.906 1 97.56 127 ASP B N 1
ATOM 2317 C CA . ASP B 1 127 ? 0.231 -25.844 -16.266 1 97.56 127 ASP B CA 1
ATOM 2318 C C . ASP B 1 127 ? -0.81 -26.719 -15.586 1 97.56 127 ASP B C 1
ATOM 2320 O O . ASP B 1 127 ? -0.652 -27.938 -15.523 1 97.56 127 ASP B O 1
ATOM 2324 N N . GLY B 1 128 ? -1.787 -26.094 -14.977 1 95.5 128 GLY B N 1
ATOM 2325 C CA . GLY B 1 128 ? -2.854 -26.844 -14.336 1 95.5 128 GLY B CA 1
ATOM 2326 C C . GLY B 1 128 ? -2.58 -27.141 -12.875 1 95.5 128 GLY B C 1
ATOM 2327 O O . GLY B 1 128 ? -3.473 -27.594 -12.148 1 95.5 128 GLY B O 1
ATOM 2328 N N . GLU B 1 129 ? -1.358 -26.969 -12.5 1 97.5 129 GLU B N 1
ATOM 2329 C CA . GLU B 1 129 ? -1.027 -27.125 -11.086 1 97.5 129 GLU B CA 1
ATOM 2330 C C . GLU B 1 129 ? -1.555 -25.953 -10.258 1 97.5 129 GLU B C 1
ATOM 2332 O O . GLU B 1 129 ? -1.896 -24.906 -10.805 1 97.5 129 GLU B O 1
ATOM 2337 N N . GLN B 1 130 ? -1.697 -26.219 -8.969 1 97.12 130 GLN B N 1
ATOM 2338 C CA . GLN B 1 130 ? -2.158 -25.188 -8.047 1 97.12 130 GLN B CA 1
ATOM 2339 C C . GLN B 1 130 ? -1.12 -24.922 -6.957 1 97.12 130 GLN B C 1
ATOM 2341 O O . GLN B 1 130 ? -0.376 -25.828 -6.57 1 97.12 130 GLN B O 1
ATOM 2346 N N . LEU B 1 131 ? -1.057 -23.719 -6.508 1 97.81 131 LEU B N 1
ATOM 2347 C CA . LEU B 1 131 ? -0.269 -23.344 -5.34 1 97.81 131 LEU B CA 1
ATOM 2348 C C . LEU B 1 131 ? -1.174 -22.906 -4.195 1 97.81 131 LEU B C 1
ATOM 2350 O O . LEU B 1 131 ? -2.172 -22.219 -4.418 1 97.81 131 LEU B O 1
ATOM 2354 N N . HIS B 1 132 ? -0.845 -23.375 -3.02 1 96.75 132 HIS B N 1
ATOM 2355 C CA . HIS B 1 132 ? -1.54 -22.922 -1.814 1 96.75 132 HIS B CA 1
ATOM 2356 C C . HIS B 1 132 ? -0.983 -21.609 -1.311 1 96.75 132 HIS B C 1
ATOM 2358 O O . HIS B 1 132 ? 0.215 -21.484 -1.043 1 96.75 132 HIS B O 1
ATOM 2364 N N . LEU B 1 133 ? -1.851 -20.641 -1.099 1 95.19 133 LEU B N 1
ATOM 2365 C CA . LEU B 1 133 ? -1.422 -19.281 -0.79 1 95.19 133 LEU B CA 1
ATOM 2366 C C . LEU B 1 133 ? -0.565 -19.25 0.471 1 95.19 133 LEU B C 1
ATOM 2368 O O . LEU B 1 133 ? 0.523 -18.672 0.476 1 95.19 133 LEU B O 1
ATOM 2372 N N . VAL B 1 134 ? -0.948 -19.922 1.527 1 94 134 VAL B N 1
ATOM 2373 C CA . VAL B 1 134 ? -0.276 -19.844 2.82 1 94 134 VAL B CA 1
ATOM 2374 C C . VAL B 1 134 ? 1.001 -20.688 2.783 1 94 134 VAL B C 1
ATOM 2376 O O . VAL B 1 134 ? 2.086 -20.188 3.098 1 94 134 VAL B O 1
ATOM 2379 N N . ASP B 1 135 ? 0.939 -21.844 2.25 1 95.38 135 ASP B N 1
ATOM 2380 C CA . ASP B 1 135 ? 2.035 -22.812 2.387 1 95.38 135 ASP B CA 1
ATOM 2381 C C . ASP B 1 135 ? 3.08 -22.594 1.293 1 95.38 135 ASP B C 1
ATOM 2383 O O . ASP B 1 135 ? 4.27 -22.844 1.51 1 95.38 135 ASP B O 1
ATOM 2387 N N . ASP B 1 136 ? 2.607 -22.125 0.183 1 97 136 ASP B N 1
ATOM 2388 C CA . ASP B 1 136 ? 3.531 -22.094 -0.947 1 97 136 ASP B CA 1
ATOM 2389 C C . ASP B 1 136 ? 3.994 -20.672 -1.248 1 97 136 ASP B C 1
ATOM 2391 O O . ASP B 1 136 ? 5.047 -20.469 -1.86 1 97 136 ASP B O 1
ATOM 2395 N N . ILE B 1 137 ? 3.217 -19.75 -0.863 1 97 137 ILE B N 1
ATOM 2396 C CA . ILE B 1 137 ? 3.52 -18.391 -1.301 1 97 137 ILE B CA 1
ATOM 2397 C C . ILE B 1 137 ? 3.859 -17.531 -0.091 1 97 137 ILE B C 1
ATOM 2399 O O . ILE B 1 137 ? 5.02 -17.156 0.112 1 97 137 ILE B O 1
ATOM 2403 N N . TYR B 1 138 ? 2.949 -17.391 0.863 1 95.88 138 TYR B N 1
ATOM 2404 C CA . TYR B 1 138 ? 3.207 -16.531 2.014 1 95.88 138 TYR B CA 1
ATOM 2405 C C . TYR B 1 138 ? 4.414 -17.031 2.803 1 95.88 138 TYR B C 1
ATOM 2407 O O . TYR B 1 138 ? 5.195 -16.219 3.32 1 95.88 138 TYR B O 1
ATOM 2415 N N . ALA B 1 139 ? 4.582 -18.344 2.842 1 95.75 139 ALA B N 1
ATOM 2416 C CA . ALA B 1 139 ? 5.656 -18.953 3.609 1 95.75 139 ALA B CA 1
ATOM 2417 C C . ALA B 1 139 ? 7.023 -18.531 3.086 1 95.75 139 ALA B C 1
ATOM 2419 O O . ALA B 1 139 ? 8.008 -18.5 3.834 1 95.75 139 ALA B O 1
ATOM 2420 N N . LEU B 1 140 ? 7.09 -18.109 1.876 1 96.94 140 LEU B N 1
ATOM 2421 C CA . LEU B 1 140 ? 8.352 -17.672 1.285 1 96.94 140 LEU B CA 1
ATOM 2422 C C . LEU B 1 140 ? 8.773 -16.312 1.818 1 96.94 140 LEU B C 1
ATOM 2424 O O . LEU B 1 140 ? 9.922 -15.906 1.671 1 96.94 140 LEU B O 1
ATOM 2428 N N . PHE B 1 141 ? 7.863 -15.602 2.443 1 96.44 141 PHE B N 1
ATOM 2429 C CA . PHE B 1 141 ? 8.133 -14.219 2.82 1 96.44 141 PHE B CA 1
ATOM 2430 C C . PHE B 1 141 ? 8.047 -14.039 4.332 1 96.44 141 PHE B C 1
ATOM 2432 O O . PHE B 1 141 ? 7.922 -12.922 4.824 1 96.44 141 PHE B O 1
ATOM 2439 N N . ASN B 1 142 ? 8.102 -15.18 5.031 1 93.56 142 ASN B N 1
ATOM 2440 C CA . ASN B 1 142 ? 8.188 -15.055 6.48 1 93.56 142 ASN B CA 1
ATOM 2441 C C . ASN B 1 142 ? 9.57 -14.602 6.922 1 93.56 142 ASN B C 1
ATOM 2443 O O . ASN B 1 142 ? 10.461 -14.391 6.09 1 93.56 142 ASN B O 1
ATOM 2447 N N . ASN B 1 143 ? 9.797 -14.414 8.227 1 91.06 143 ASN B N 1
ATOM 2448 C CA . ASN B 1 143 ? 11.016 -13.82 8.766 1 91.06 143 ASN B CA 1
ATOM 2449 C C . ASN B 1 143 ? 12.242 -14.68 8.461 1 91.06 143 ASN B C 1
ATOM 2451 O O . ASN B 1 143 ? 13.336 -14.164 8.258 1 91.06 143 ASN B O 1
ATOM 2455 N N . ASP B 1 144 ? 12.109 -15.961 8.328 1 92.75 144 ASP B N 1
ATOM 2456 C CA . ASP B 1 144 ? 13.219 -16.875 8.047 1 92.75 144 ASP B CA 1
ATOM 2457 C C . ASP B 1 144 ? 13.609 -16.812 6.574 1 92.75 144 ASP B C 1
ATOM 2459 O O . ASP B 1 144 ? 14.797 -16.797 6.246 1 92.75 144 ASP B O 1
ATOM 2463 N N . ASN B 1 145 ? 12.688 -16.734 5.707 1 94.5 145 ASN B N 1
ATOM 2464 C CA . ASN B 1 145 ? 12.922 -16.859 4.273 1 94.5 145 ASN B CA 1
ATOM 2465 C C . ASN B 1 145 ? 13.117 -15.5 3.617 1 94.5 145 ASN B C 1
ATOM 2467 O O . ASN B 1 145 ? 13.641 -15.406 2.506 1 94.5 145 ASN B O 1
ATOM 2471 N N . CYS B 1 146 ? 12.703 -14.477 4.223 1 95.44 146 CYS B N 1
ATOM 2472 C CA . CYS B 1 146 ? 12.836 -13.117 3.711 1 95.44 146 CYS B CA 1
ATOM 2473 C C . CYS B 1 146 ? 13.281 -12.164 4.812 1 95.44 146 CYS B C 1
ATOM 2475 O O . CYS B 1 146 ? 12.547 -11.234 5.164 1 95.44 146 CYS B O 1
ATOM 2477 N N . PRO B 1 147 ? 14.445 -12.312 5.289 1 94.56 147 PRO B N 1
ATOM 2478 C CA . PRO B 1 147 ? 14.914 -11.562 6.457 1 94.56 147 PRO B CA 1
ATOM 2479 C C . PRO B 1 147 ? 15.055 -10.062 6.184 1 94.56 147 PRO B C 1
ATOM 2481 O O . PRO B 1 147 ? 14.898 -9.25 7.098 1 94.56 147 PRO B O 1
ATOM 2484 N N . ALA B 1 148 ? 15.273 -9.672 4.988 1 94.44 148 ALA B N 1
ATOM 2485 C CA . ALA B 1 148 ? 15.484 -8.266 4.645 1 94.44 148 ALA B CA 1
ATOM 2486 C C . ALA B 1 148 ? 14.211 -7.453 4.875 1 94.44 148 ALA B C 1
ATOM 2488 O O . ALA B 1 148 ? 14.266 -6.23 5.016 1 94.44 148 ALA B O 1
ATOM 2489 N N . LEU B 1 149 ? 13.039 -8.125 4.934 1 94.25 149 LEU B N 1
ATOM 2490 C CA . LEU B 1 149 ? 11.781 -7.414 5.113 1 94.25 149 LEU B CA 1
ATOM 2491 C C . LEU B 1 149 ? 11.172 -7.723 6.473 1 94.25 149 LEU B C 1
ATOM 2493 O O . LEU B 1 149 ? 9.961 -7.578 6.664 1 94.25 149 LEU B O 1
ATOM 2497 N N . GLN B 1 150 ? 12.039 -8.211 7.363 1 91.69 150 GLN B N 1
ATOM 2498 C CA . GLN B 1 150 ? 11.547 -8.375 8.727 1 91.69 150 GLN B CA 1
ATOM 2499 C C . GLN B 1 150 ? 11.039 -7.051 9.297 1 91.69 150 GLN B C 1
ATOM 2501 O O . GLN B 1 150 ? 11.727 -6.031 9.219 1 91.69 150 GLN B O 1
ATOM 2506 N N . GLY B 1 151 ? 9.805 -7.055 9.836 1 90.31 151 GLY B N 1
ATOM 2507 C CA . GLY B 1 151 ? 9.219 -5.863 10.422 1 90.31 151 GLY B CA 1
ATOM 2508 C C . GLY B 1 151 ? 8.695 -4.887 9.383 1 90.31 151 GLY B C 1
ATOM 2509 O O . GLY B 1 151 ? 8.297 -3.768 9.711 1 90.31 151 GLY B O 1
ATOM 2510 N N . LYS B 1 152 ? 8.766 -5.289 8.141 1 92.88 152 LYS B N 1
ATOM 2511 C CA . LYS B 1 152 ? 8.281 -4.453 7.047 1 92.88 152 LYS B CA 1
ATOM 2512 C C . LYS B 1 152 ? 7.059 -5.07 6.375 1 92.88 152 LYS B C 1
ATOM 2514 O O . LYS B 1 152 ? 6.914 -6.297 6.352 1 92.88 152 LYS B O 1
ATOM 2519 N N . PRO B 1 153 ? 6.184 -4.234 5.863 1 94.62 153 PRO B N 1
ATOM 2520 C CA . PRO B 1 153 ? 4.926 -4.754 5.328 1 94.62 153 PRO B CA 1
ATOM 2521 C C . PRO B 1 153 ? 5.109 -5.496 4.004 1 94.62 153 PRO B C 1
ATOM 2523 O O . PRO B 1 153 ? 5.844 -5.035 3.129 1 94.62 153 PRO B O 1
ATOM 2526 N N . LYS B 1 154 ? 4.539 -6.598 3.928 1 95.81 154 LYS B N 1
ATOM 2527 C CA . LYS B 1 154 ? 4.371 -7.367 2.701 1 95.81 154 LYS B CA 1
ATOM 2528 C C . LYS B 1 154 ? 2.896 -7.477 2.318 1 95.81 154 LYS B C 1
ATOM 2530 O O . LYS B 1 154 ? 2.133 -8.195 2.965 1 95.81 154 LYS B O 1
ATOM 2535 N N . LEU B 1 155 ? 2.504 -6.789 1.262 1 95.81 155 LEU B N 1
ATOM 2536 C CA . LEU B 1 155 ? 1.11 -6.691 0.843 1 95.81 155 LEU B CA 1
ATOM 2537 C C . LEU B 1 155 ? 0.825 -7.641 -0.317 1 95.81 155 LEU B C 1
ATOM 2539 O O . LEU B 1 155 ? 1.53 -7.621 -1.329 1 95.81 155 LEU B O 1
ATOM 2543 N N . PHE B 1 156 ? -0.195 -8.445 -0.147 1 95.12 156 PHE B N 1
ATOM 2544 C CA . PHE B 1 156 ? -0.598 -9.383 -1.188 1 95.12 156 PHE B CA 1
ATOM 2545 C C . PHE B 1 156 ? -1.998 -9.055 -1.696 1 95.12 156 PHE B C 1
ATOM 2547 O O . PHE B 1 156 ? -2.945 -8.977 -0.912 1 95.12 156 PHE B O 1
ATOM 2554 N N . PHE B 1 157 ? -2.098 -8.852 -2.979 1 92.88 157 PHE B N 1
ATOM 2555 C CA . PHE B 1 157 ? -3.365 -8.688 -3.682 1 92.88 157 PHE B CA 1
ATOM 2556 C C . PHE B 1 157 ? -3.674 -9.914 -4.535 1 92.88 157 PHE B C 1
ATOM 2558 O O . PHE B 1 157 ? -2.982 -10.18 -5.52 1 92.88 157 PHE B O 1
ATOM 2565 N N . ILE B 1 158 ? -4.66 -10.602 -4.145 1 92.19 158 ILE B N 1
ATOM 2566 C CA . ILE B 1 158 ? -5.008 -11.836 -4.844 1 92.19 158 ILE B CA 1
ATOM 2567 C C . ILE B 1 158 ? -6.309 -11.633 -5.621 1 92.19 158 ILE B C 1
ATOM 2569 O O . ILE B 1 158 ? -7.344 -11.312 -5.035 1 92.19 158 ILE B O 1
ATOM 2573 N N . GLN B 1 159 ? -6.227 -11.703 -6.855 1 87.69 159 GLN B N 1
ATOM 2574 C CA . GLN B 1 159 ? -7.391 -11.719 -7.73 1 87.69 159 GLN B CA 1
ATOM 2575 C C . GLN B 1 159 ? -7.578 -13.086 -8.375 1 87.69 159 GLN B C 1
ATOM 2577 O O . GLN B 1 159 ? -7.074 -13.336 -9.469 1 87.69 159 GLN B O 1
ATOM 2582 N N . ALA B 1 160 ? -8.258 -13.961 -7.621 1 86.88 160 ALA B N 1
ATOM 2583 C CA . ALA B 1 160 ? -8.492 -15.305 -8.125 1 86.88 160 ALA B CA 1
ATOM 2584 C C . ALA B 1 160 ? -9.992 -15.602 -8.203 1 86.88 160 ALA B C 1
ATOM 2586 O O . ALA B 1 160 ? -10.758 -15.211 -7.328 1 86.88 160 ALA B O 1
ATOM 2587 N N . CYS B 1 161 ? -10.547 -15.773 -9.328 1 71.12 161 CYS B N 1
ATOM 2588 C CA . CYS B 1 161 ? -11.953 -16.094 -9.547 1 71.12 161 CYS B CA 1
ATOM 2589 C C . CYS B 1 161 ? -12.109 -17.484 -10.125 1 71.12 161 CYS B C 1
ATOM 2591 O O . CYS B 1 161 ? -11.211 -17.984 -10.805 1 71.12 161 CYS B O 1
ATOM 2593 N N . ARG B 1 162 ? -13.102 -18.188 -9.508 1 62.88 162 ARG B N 1
ATOM 2594 C CA . ARG B 1 162 ? -13.367 -19.484 -10.141 1 62.88 162 ARG B CA 1
ATOM 2595 C C . ARG B 1 162 ? -13.742 -19.297 -11.609 1 62.88 162 ARG B C 1
ATOM 2597 O O . ARG B 1 162 ? -14.305 -18.281 -11.992 1 62.88 162 ARG B O 1
ATOM 2604 N N . GLY B 1 163 ? -13.031 -19.703 -12.586 1 54.28 163 GLY B N 1
ATOM 2605 C CA . GLY B 1 163 ? -13.367 -19.672 -14 1 54.28 163 GLY B CA 1
ATOM 2606 C C . GLY B 1 163 ? -14.852 -19.516 -14.258 1 54.28 163 GLY B C 1
ATOM 2607 O O . GLY B 1 163 ? -15.273 -19.266 -15.391 1 54.28 163 GLY B O 1
ATOM 2608 N N . GLY B 1 164 ? -15.773 -20.141 -13.422 1 47.94 164 GLY B N 1
ATOM 2609 C CA . GLY B 1 164 ? -17.156 -20.188 -13.859 1 47.94 164 GLY B CA 1
ATOM 2610 C C . GLY B 1 164 ? -17.812 -18.812 -13.898 1 47.94 164 GLY B C 1
ATOM 2611 O O . GLY B 1 164 ? -17.281 -17.844 -13.375 1 47.94 164 GLY B O 1
ATOM 2612 N N . THR B 1 165 ? -18.906 -18.672 -14.898 1 38.38 165 THR B N 1
ATOM 2613 C CA . THR B 1 165 ? -19.812 -17.531 -14.906 1 38.38 165 THR B CA 1
ATOM 2614 C C . THR B 1 165 ? -20.125 -17.078 -13.477 1 38.38 165 THR B C 1
ATOM 2616 O O . THR B 1 165 ? -20.609 -17.875 -12.672 1 38.38 165 THR B O 1
ATOM 2619 N N . CYS B 1 166 ? -19.375 -16.547 -12.883 1 38.16 166 CYS B N 1
ATOM 2620 C CA . CYS B 1 166 ? -19.891 -16.031 -11.625 1 38.16 166 CYS B CA 1
ATOM 2621 C C . CYS B 1 166 ? -21.344 -15.586 -11.773 1 38.16 166 CYS B C 1
ATOM 2623 O O . CYS B 1 166 ? -21.625 -14.625 -12.5 1 38.16 166 CYS B O 1
ATOM 2625 N N . SER B 1 167 ? -22.266 -16.531 -11.852 1 33.84 167 SER B N 1
ATOM 2626 C CA . SER B 1 167 ? -23.703 -16.297 -11.969 1 33.84 167 SER B CA 1
ATOM 2627 C C . SER B 1 167 ? -24.172 -15.164 -11.055 1 33.84 167 SER B C 1
ATOM 2629 O O . SER B 1 167 ? -25.141 -14.477 -11.359 1 33.84 167 SER B O 1
ATOM 2631 N N . TRP B 1 168 ? -23.766 -15.203 -9.711 1 33.88 168 TRP B N 1
ATOM 2632 C CA . TRP B 1 168 ? -24.422 -14.203 -8.867 1 33.88 168 TRP B CA 1
ATOM 2633 C C . TRP B 1 168 ? -23.922 -12.805 -9.195 1 33.88 168 TRP B C 1
ATOM 2635 O O . TRP B 1 168 ? -24.312 -11.828 -8.547 1 33.88 168 TRP B O 1
ATOM 2645 N N . CYS B 1 169 ? -22.969 -12.656 -9.992 1 31.72 169 CYS B N 1
ATOM 2646 C CA . CYS B 1 169 ? -22.688 -11.242 -10.227 1 31.72 169 CYS B CA 1
ATOM 2647 C C . CYS B 1 169 ? -23.859 -10.578 -10.945 1 31.72 169 CYS B C 1
ATOM 2649 O O . CYS B 1 169 ? -23.844 -9.367 -11.164 1 31.72 169 CYS B O 1
ATOM 2651 N N . HIS B 1 170 ? -24.672 -11.312 -11.617 1 28.34 170 HIS B N 1
ATOM 2652 C CA . HIS B 1 170 ? -25.844 -10.742 -12.266 1 28.34 170 HIS B CA 1
ATOM 2653 C C . HIS B 1 170 ? -27.031 -10.711 -11.32 1 28.34 170 HIS B C 1
ATOM 2655 O O . HIS B 1 170 ? -28.078 -10.125 -11.641 1 28.34 170 HIS B O 1
ATOM 2661 N N . SER B 1 171 ? -27.125 -11.609 -10.305 1 23.8 171 SER B N 1
ATOM 2662 C CA . SER B 1 171 ? -28.391 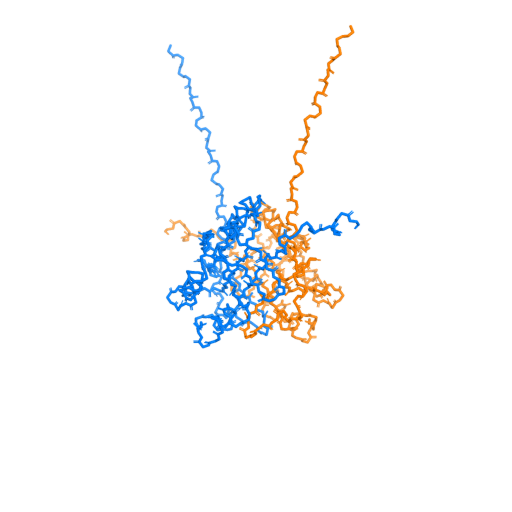-11.398 -9.602 1 23.8 171 SER B CA 1
ATOM 2663 C C . SER B 1 171 ? -28.25 -10.312 -8.539 1 23.8 171 SER B C 1
ATOM 2665 O O . SER B 1 171 ? -27.219 -10.195 -7.895 1 23.8 171 SER B O 1
#

Secondary structure (DSSP, 8-state):
------------------------S-SB-STTEEE--SSS-EEEEEEE----TTSS----SHHHHHHHHHHHHHHTTEEEEEEES--HHHHHHHHHHHHSGGGSTT-SEEEEEEEEEEETTEEE-TTS-EEEIIIIIGGGGSTTT-GGGTTS-EEEEEEEE-SS--STT--/------------------------S-SB-STTEEE--SSS-EEEEEEE----TTSS----SHHHHHHHHHHHHHHTTEEEEEEES--HHHHHHHHHHHHSGGGSTT-S-EEEEEEEEEETTEEE-TTS-EEEIIIIIGGGGSTTT-GGGTTS-EEEEEEEE-SS--STTT-

Foldseek 3Di:
DPPPPPPPPPPPDPPPPPPQQDPPVDQDPDDPRGDQRDAQQAEAEEEAEQAQPPLFHGDPDCVVVVVVVVVVSVVVRHHYDYYYQAAPVRVLVVLLVCLDLVRCPPHQEAHYEYHAADDDQWGAGNPNDIDGNVPRHVVCNPCVNRVNQVVHYYHYHYHHHHRDPPVVVVD/DPPPVPPPPPPPPPPPPPQQQDPPPDQDPDDPRGDQRDAQQAEEEEEAEQAQPPLFHGDPDCVVVVVVVVVVSVVVRHHYDYYYQAAPVRVLVVLLVCLDLVRCPPHQEAHYEYAAADDDQWGAGNPNDIDGNVPRHVVCNPCVNRVNQVVHYYHYHYHHHHRDPPVVVVD

Sequence (342 aa):
MCSASAGHGTVGEASDAELRVIPAKDWKHGDDIYSMVHSPRGICLIINNCEFGGFAERREGSEHDVRRMEALFTEFHFHCIVRSNLRARDMKALLSWTAQPEQQQGADCLVVILMSHGKRDLIDCSDGEQLHLVDDIYALFNNDNCPALQGKPKLFFIQACRGGTCSWCHSMCSASAGHGTVGEASDAELRVIPAKDWKHGDDIYSMVHSPRGICLIINNCEFGGFAERREGSEHDVRRMEALFTEFHFHCIVRSNLRARDMKALLSWTAQPEQQQGADCLVVILMSHGKRDLIDCSDGEQLHLVDDIYALFNNDNCPALQGKPKLFFIQACRGGTCSWCHS

Organism: Amblyomma americanum (NCBI:txid6943)

=== Feature glossary ===
The record interleaves many kinds of information about one protein. Here is each kind framed as the question it answers.

Q: What does the local fold look like, residue by residue?
A: The Foldseek 3Di string encodes local tertiary geometry as a 20-letter alphabet — one character per residue — derived from the relative positions of nearby Cα atoms. Unlike the amino-acid sequence, 3Di is a direct function of the 3D structure, so two proteins with the same fold have similar 3Di strings even at low sequence identity.

Q: Which residues are in helices, strands, or loops?
A: The SS8 string is DSSP's per-residue secondary-structure call. α-helix (H) means an i→i+4 H-bond ladder; β-strand (E) means the residue participates in a β-sheet; 3₁₀ (G) and π (I) are tighter and wider helices; T/S are turns/bends; '-' is loop.

Q: How big and how compact is the whole molecule?
A: Radius of gyration (Rg) is the root-mean-square distance of Cα atoms from their centroid — a single number for overall size and compactness. A globular domain of N residues has Rg ≈ 2.2·N^0.38 Å; an extended or disordered chain has a much larger Rg. The Cα contact count is the number of residue pairs whose Cα atoms are within 8 Å and are more than four positions apart in sequence — a standard proxy for tertiary packing density. The bounding box is the smallest axis-aligned box enclosing all Cα atoms.

Q: Where is each backbone atom in 3D?
A: Structure coordinates are given as an mmCIF _atom_site loop: one row per atom with element, residue name, chain id, sequence number, and x/y/z position in Å. Only the four main-chain atoms per residue are included here; side chains are omitted to keep the record compact.

Q: What is the amino-acid chain?
A: Primary structure: the covalent order of the twenty standard amino acids along the backbone. Two proteins with the same sequence will (almost always) fold to the same structure; two with 30% identity often share a fold but not the details.

Q: What if only a Cα trace is available?
A: Three-state secondary structure (P-SEA) collapses the eight DSSP classes into helix (a), strand (b), and coil (c). P-SEA assigns these from Cα geometry alone — distances and angles — without requiring backbone oxygens, so it works on any Cα trace.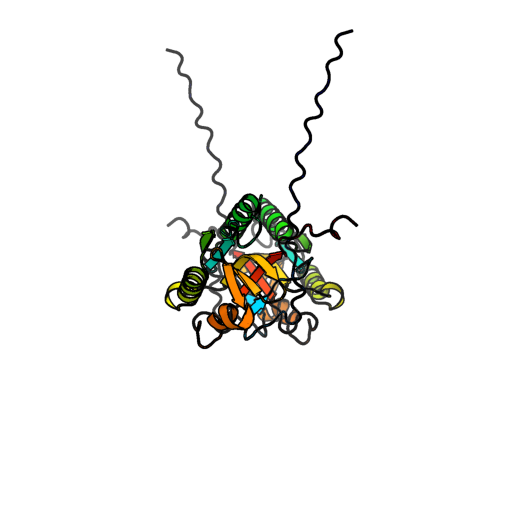

Q: What family and function is it annotated with?
A: Database cross-references. InterPro integrates a dozen domain/family signature databases into unified entries with residue-range hits. GO terms attach function/process/location labels with evidence codes. CATH codes position the fold in a four-level structural taxonomy. Organism is the NCBI-taxonomy species name.

Q: How confident is the AlphaFold model at each residue?
A: pLDDT is the predicted lDDT-Cα score: AlphaFold's confidence that the local environment of each residue (all inter-atomic distances within 15 Å) is correctly placed. It is a per-residue number between 0 and 100, with higher meaning more reliable.

Q: How mobile is each atom in the crystal?
A: B-factor (Debye–Waller factor) reflects atomic displacement in the crystal lattice. It is an experimental observable (units Å²), not a prediction; low values mean the atom is pinned down, high values mean it moves or is heterogeneous across the crystal.

Q: Which residues are buried vs exposed?
A: SASA measures how much of the protein is reachable by solvent. It is computed by rolling a water-s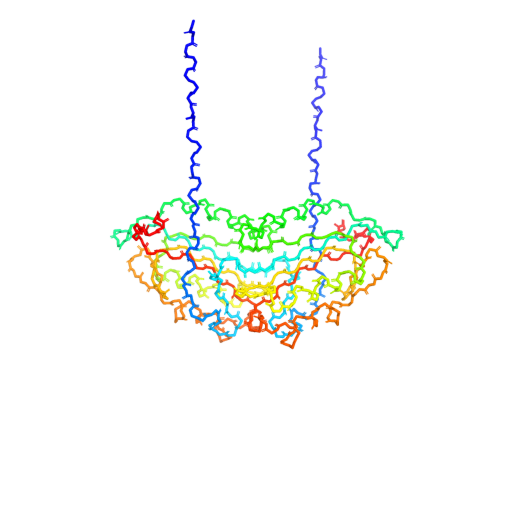ized probe over the atomic surface and summing the exposed area (Å²). Per-residue SASA distinguishes core (buried, low SASA) from surface (exposed, high SASA) residues; total SASA is a whole-molecule size measure.

Q: What do the diagnostic plots show?
A: Plot images: a contact map (which residues are close in 3D, as an N×N binary image), a Ramachandran scatter (backbone torsion angles, revealing secondary-structure composition at a glance), and — for AlphaFold structures — a PAE heatmap (pairwise prediction confidence).

Q: What known structures does this most resemble?
A: The Foldseek neighbor list gives the closest experimentally determined structures in the PDB, ranked by structural alignment. TM-score near 1 means near-identical fold; near 0.3 means only rough topology match. This is how one finds what a novel AlphaFold prediction most resembles in the solved-structure universe.

Q: Are the domains correctly placed relative to each other?
A: Predicted aligned error is AlphaFold's pairwise confidence. Unlike pLDDT (per-residue), PAE is per-residue-pair and captures whether two parts of the structure are correctly placed relative to each other. Units are ångströms of expected positional error.

Q: What do the rendered images show?
A: Structure images are PyMOL renders from six orthogonal camera directions. Cartoon representation draws helices as coils and strands as arrows; sticks shows the backbone as bonds; surface shows the solvent-excluded envelope. Rainbow coloring maps sequence position to hue (blue→red, N→C); chain coloring assigns a distinct color per polypeptide.

Q: What are the backbone torsion angles?
A: φ (phi) and ψ (psi) are the two rotatable backbone dihedrals per residue: φ is the C(i-1)–N–Cα–C torsion, ψ is the N–Cα–C–N(i+1) torsion, both in degrees on (−180°, 180°]. α-helical residues cluster near (−60°, −45°); β-strand residues near (−120°, +130°). A Ramachandran plot is simply a scatter of (φ, ψ) for every residue.